Protein AF-A0A183CR76-F1 (afdb_monomer)

pLDDT: mean 82.06, std 10.28, range [55.88, 94.44]

Radius of gyration: 18.55 Å; Cα contacts (8 Å, |Δi|>4): 154; chains: 1; bounding box: 46×34×51 Å

Sequence (190 aa):
MYMVRFCLPTSDHNLKKLLLIFWKVVPKGGDWDRKNQLRCCEALYNMAVRDLSGAAFFFLEAVPTFDAEELMDYEYIDFLHRSLFHLRFGPDVQQQLNTEPTDKNGHLSLVKNVLSALYKSEYALFMLALAEMEKYLKRDRYMNPHYQFYTRALRVRAYQQFLTPYKTVSLEVMGNCFGVSVEFVDKELF

Nearest PDB structures (foldseek):
  9e8j-assembly1_Y  TM=8.966E-01  e=2.921E-08  Homo sapiens
  6epf-assembly1_Q  TM=6.582E-01  e=2.760E-03  Rattus norvegicus
  5a5b-assembly1_Q  TM=6.366E-01  e=2.892E-03  Saccharomyces cerevisiae
  5ln3-assembly1_Q  TM=6.836E-01  e=1.557E-02  Homo sapiens
  9e8q-assembly1_X  TM=6.471E-01  e=2.062E-02  Homo sapiens

Structure (mmCIF, N/CA/C/O backbone):
data_AF-A0A183CR76-F1
#
_entry.id   AF-A0A183CR76-F1
#
loop_
_atom_site.group_PDB
_atom_site.id
_atom_site.type_symbol
_atom_site.label_atom_id
_atom_site.label_alt_id
_atom_site.label_comp_id
_atom_site.label_asym_id
_atom_site.label_entity_id
_atom_site.label_seq_id
_atom_site.pdbx_PDB_ins_code
_atom_site.Cartn_x
_atom_site.Cartn_y
_atom_site.Cartn_z
_atom_site.occupancy
_atom_site.B_iso_or_equiv
_atom_site.auth_seq_id
_atom_site.auth_comp_id
_atom_site.auth_asym_id
_atom_site.auth_atom_id
_atom_site.pdbx_PDB_model_num
ATOM 1 N N . MET A 1 1 ? 11.763 -0.284 -26.893 1.00 55.88 1 MET A N 1
ATOM 2 C CA . MET A 1 1 ? 11.027 0.162 -25.688 1.00 55.88 1 MET A CA 1
ATOM 3 C C . MET A 1 1 ? 9.661 0.761 -26.006 1.00 55.88 1 MET A C 1
ATOM 5 O O . MET A 1 1 ? 8.705 0.401 -25.336 1.00 55.88 1 MET A O 1
ATOM 9 N N . TYR A 1 2 ? 9.521 1.576 -27.058 1.00 61.16 2 TYR A N 1
ATOM 10 C CA . TYR A 1 2 ? 8.257 2.250 -27.410 1.00 61.16 2 TYR A CA 1
ATOM 11 C C . TYR A 1 2 ? 7.006 1.348 -27.496 1.00 61.16 2 TYR A C 1
ATOM 13 O O . TYR A 1 2 ? 5.942 1.743 -27.031 1.00 61.16 2 TYR A O 1
ATOM 21 N N . MET A 1 3 ? 7.122 0.110 -28.001 1.00 56.66 3 MET A N 1
ATOM 22 C CA . MET A 1 3 ? 5.984 -0.828 -28.043 1.00 56.66 3 MET A CA 1
ATOM 23 C C . MET A 1 3 ? 5.497 -1.266 -26.654 1.00 56.66 3 MET A C 1
ATOM 25 O O . MET A 1 3 ? 4.296 -1.410 -26.453 1.00 56.66 3 MET A O 1
ATOM 29 N N . VAL A 1 4 ? 6.403 -1.446 -25.685 1.00 62.16 4 VAL A N 1
ATOM 30 C CA . VAL A 1 4 ? 6.042 -1.822 -24.305 1.00 62.16 4 VAL A CA 1
ATOM 31 C C . VAL A 1 4 ? 5.263 -0.682 -23.652 1.00 62.16 4 VAL A C 1
ATOM 33 O O . VAL A 1 4 ? 4.220 -0.917 -23.053 1.00 62.16 4 VAL A O 1
ATOM 36 N N . ARG A 1 5 ? 5.691 0.565 -23.882 1.00 63.97 5 ARG A N 1
ATOM 37 C CA . ARG A 1 5 ? 4.995 1.773 -23.418 1.00 63.97 5 ARG A CA 1
ATOM 38 C C . ARG A 1 5 ? 3.575 1.894 -23.975 1.00 63.97 5 ARG A C 1
ATOM 40 O O . ARG A 1 5 ? 2.669 2.246 -23.231 1.00 63.97 5 ARG A O 1
ATOM 47 N N . PHE A 1 6 ? 3.372 1.582 -25.255 1.00 62.38 6 PHE A N 1
ATOM 48 C CA . PHE A 1 6 ? 2.040 1.614 -25.869 1.00 62.38 6 PHE A CA 1
ATOM 49 C C . PHE A 1 6 ? 1.113 0.516 -25.326 1.00 62.38 6 PHE A C 1
ATOM 51 O O . PHE A 1 6 ? -0.090 0.728 -25.210 1.00 62.38 6 PHE A O 1
ATOM 58 N N . CYS A 1 7 ? 1.673 -0.640 -24.961 1.00 62.22 7 CYS A N 1
ATOM 59 C CA . CYS A 1 7 ? 0.903 -1.793 -24.492 1.00 62.22 7 CYS A CA 1
ATOM 60 C C . CYS A 1 7 ? 0.616 -1.785 -22.978 1.00 62.22 7 CYS A C 1
ATOM 62 O O . CYS A 1 7 ? -0.286 -2.485 -22.523 1.00 62.22 7 CYS A O 1
ATOM 64 N N . LEU A 1 8 ? 1.369 -1.018 -22.180 1.00 67.38 8 LEU A N 1
ATOM 65 C CA . LEU A 1 8 ? 1.164 -0.919 -20.728 1.00 67.38 8 LEU A CA 1
ATOM 66 C C . LEU A 1 8 ? -0.247 -0.403 -20.361 1.00 67.38 8 LEU A C 1
ATOM 68 O O . LEU A 1 8 ? -0.892 -1.012 -19.508 1.00 67.38 8 LEU A O 1
ATOM 72 N N . PRO A 1 9 ? -0.786 0.643 -21.019 1.00 62.97 9 PRO A N 1
ATOM 73 C CA . PRO A 1 9 ? -2.159 1.095 -20.796 1.00 62.97 9 PRO A CA 1
ATOM 74 C C . PRO A 1 9 ? -3.254 0.144 -21.270 1.00 62.97 9 PRO A C 1
ATOM 76 O O . PRO A 1 9 ? -4.375 0.242 -20.782 1.00 62.97 9 PRO A O 1
ATOM 79 N N . THR A 1 10 ? -2.973 -0.705 -22.261 1.00 62.88 10 THR A N 1
ATOM 80 C CA . THR A 1 10 ? -3.995 -1.545 -22.903 1.00 62.88 10 THR A CA 1
ATOM 81 C C . THR A 1 10 ? -4.195 -2.885 -22.197 1.00 62.88 10 THR A C 1
ATOM 83 O O . THR A 1 10 ? -5.048 -3.661 -22.619 1.00 62.88 10 THR A O 1
ATOM 86 N N . SER A 1 11 ? -3.440 -3.161 -21.121 1.00 63.06 11 SER A N 1
ATOM 87 C CA . SER A 1 11 ? -3.501 -4.411 -20.337 1.00 63.06 11 SER A CA 1
ATOM 88 C C . SER A 1 11 ? -3.418 -5.677 -21.202 1.00 63.06 11 SER A C 1
ATOM 90 O O . SER A 1 11 ? -3.966 -6.735 -20.875 1.00 63.06 11 SER A O 1
ATOM 92 N N . ASP A 1 12 ? -2.725 -5.570 -22.334 1.00 73.88 12 ASP A N 1
ATOM 93 C CA . ASP A 1 12 ? -2.683 -6.618 -23.336 1.00 73.88 12 ASP A CA 1
ATOM 94 C C . ASP A 1 12 ? -1.739 -7.734 -22.868 1.00 73.88 12 ASP A C 1
ATOM 96 O O . ASP A 1 12 ? -0.551 -7.515 -22.622 1.00 73.88 12 ASP A O 1
ATOM 100 N N . HIS A 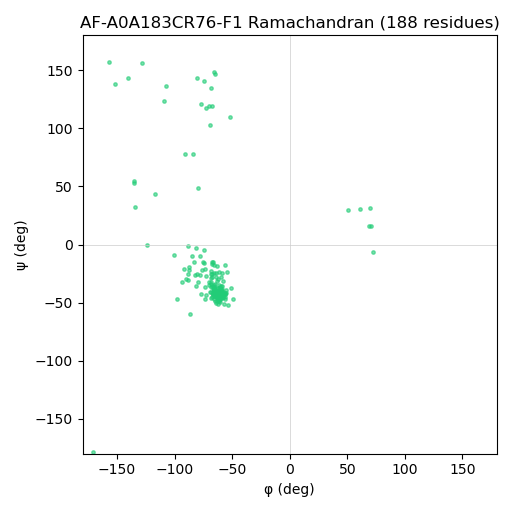1 13 ? -2.246 -8.961 -22.728 1.00 70.50 13 HIS A N 1
ATOM 101 C CA . HIS A 1 13 ? -1.464 -10.083 -22.183 1.00 70.50 13 HIS A CA 1
ATOM 102 C C . HIS A 1 13 ? -0.314 -10.505 -23.111 1.00 70.50 13 HIS A C 1
ATOM 104 O O . HIS A 1 13 ? 0.632 -11.181 -22.695 1.00 70.50 13 HIS A O 1
ATOM 110 N N . ASN A 1 14 ? -0.348 -10.053 -24.367 1.00 75.12 14 ASN A N 1
ATOM 111 C CA . ASN A 1 14 ? 0.766 -10.189 -25.299 1.00 75.12 14 ASN A CA 1
ATOM 112 C C . ASN A 1 14 ? 2.021 -9.427 -24.840 1.00 75.12 14 ASN A C 1
ATOM 114 O O . ASN A 1 14 ? 3.130 -9.781 -25.251 1.00 75.12 14 ASN A O 1
ATOM 118 N N . LEU A 1 15 ? 1.881 -8.460 -23.924 1.00 79.19 15 LEU A N 1
ATOM 119 C CA . LEU A 1 15 ? 2.996 -7.734 -23.325 1.00 79.19 15 LEU A CA 1
ATOM 120 C C . LEU A 1 15 ? 3.979 -8.665 -22.607 1.00 79.19 15 LEU A C 1
ATOM 122 O O . LEU A 1 15 ? 5.186 -8.482 -22.734 1.00 79.19 15 LEU A O 1
ATOM 126 N N . LYS A 1 16 ? 3.497 -9.736 -21.962 1.00 81.06 16 LYS A N 1
ATOM 127 C CA . LYS A 1 16 ? 4.367 -10.731 -21.313 1.00 81.06 16 LYS A CA 1
ATOM 128 C C . LYS A 1 16 ? 5.306 -11.420 -22.301 1.00 81.06 16 LYS A C 1
ATOM 130 O O . LYS A 1 16 ? 6.467 -11.675 -21.992 1.00 81.06 16 LYS A O 1
ATOM 135 N N . LYS A 1 17 ? 4.818 -11.714 -23.512 1.00 82.44 17 LYS A N 1
ATOM 136 C CA . LYS A 1 17 ? 5.637 -12.325 -24.572 1.00 82.44 17 LYS A CA 1
ATOM 137 C C . LYS A 1 17 ? 6.723 -11.356 -25.035 1.00 82.44 17 LYS A C 1
ATOM 139 O O . LYS A 1 17 ? 7.868 -11.766 -25.200 1.00 82.44 17 LYS A O 1
ATOM 144 N N . LEU A 1 18 ? 6.374 -10.080 -25.200 1.00 82.50 18 LEU A N 1
ATOM 145 C CA . LEU A 1 18 ? 7.318 -9.023 -25.564 1.00 82.50 18 LEU A CA 1
ATOM 146 C C . LEU A 1 18 ? 8.383 -8.825 -24.479 1.00 82.50 18 LEU A C 1
ATOM 148 O O . LEU A 1 18 ? 9.570 -8.842 -24.796 1.00 82.50 18 LEU A O 1
ATOM 152 N N . LEU A 1 19 ? 7.984 -8.718 -23.209 1.00 84.31 19 LEU A N 1
ATOM 153 C CA . LEU A 1 19 ? 8.898 -8.604 -22.068 1.00 84.31 19 LEU A CA 1
ATOM 154 C C . LEU A 1 19 ? 9.879 -9.782 -22.007 1.00 84.31 19 LEU A C 1
ATOM 156 O O . LEU A 1 1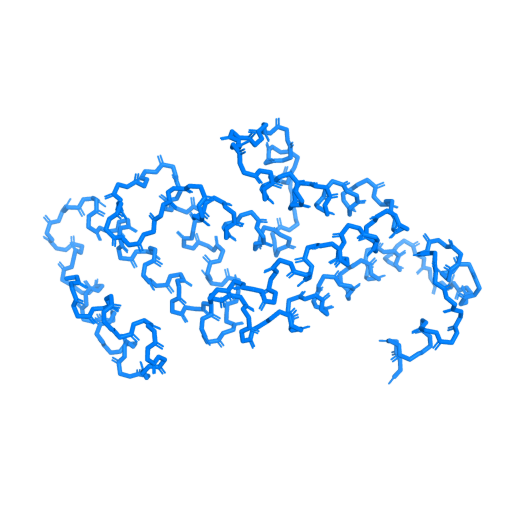9 ? 11.083 -9.577 -21.863 1.00 84.31 19 LEU A O 1
ATOM 160 N N . LEU A 1 20 ? 9.401 -11.009 -22.240 1.00 85.19 20 LEU A N 1
ATOM 161 C CA . LEU A 1 20 ? 10.249 -12.202 -22.271 1.00 85.19 20 LEU A CA 1
ATOM 162 C C . LEU A 1 20 ? 11.265 -12.186 -23.426 1.00 85.19 20 LEU A C 1
ATOM 164 O O . LEU A 1 20 ? 12.384 -12.678 -23.274 1.00 85.19 20 LEU A O 1
ATOM 168 N N . ILE A 1 21 ? 10.908 -11.612 -24.578 1.00 85.56 21 ILE A N 1
ATOM 169 C CA . ILE A 1 21 ? 11.850 -11.396 -25.686 1.00 85.56 21 ILE A CA 1
ATOM 170 C C . ILE A 1 21 ? 12.893 -10.345 -25.290 1.00 85.56 21 ILE A C 1
ATOM 172 O O . ILE A 1 21 ? 14.088 -10.579 -25.475 1.00 85.56 21 ILE A O 1
ATOM 176 N N . PHE A 1 22 ? 12.478 -9.225 -24.693 1.00 84.12 22 PHE A N 1
ATOM 177 C CA . PHE A 1 22 ? 13.405 -8.180 -24.251 1.00 84.12 22 PHE A CA 1
ATOM 178 C C . PHE A 1 22 ? 14.384 -8.686 -23.188 1.00 84.12 22 PHE A C 1
ATOM 180 O O . PHE A 1 22 ? 15.582 -8.434 -23.313 1.00 84.12 22 PHE A O 1
ATOM 187 N N . TRP A 1 23 ? 13.934 -9.498 -22.230 1.00 85.69 23 TRP A N 1
ATOM 188 C CA . TRP A 1 23 ? 14.809 -10.140 -21.242 1.00 85.69 23 TRP A CA 1
ATOM 189 C C . TRP A 1 23 ? 15.854 -11.081 -21.854 1.00 85.69 23 TRP A C 1
ATOM 191 O O . TRP A 1 23 ? 16.901 -11.295 -21.252 1.00 85.69 23 TRP A O 1
ATOM 201 N N . LYS A 1 24 ? 15.635 -11.617 -23.061 1.00 86.56 24 LYS A N 1
ATOM 202 C CA . LYS A 1 24 ? 16.647 -12.419 -23.775 1.00 86.56 24 LYS A CA 1
ATOM 203 C C . LYS A 1 24 ? 17.670 -11.573 -24.533 1.00 86.56 24 LYS A C 1
ATOM 205 O O . LYS A 1 24 ? 18.771 -12.058 -24.800 1.00 86.56 24 LYS A O 1
ATOM 210 N N . VAL A 1 25 ? 17.299 -10.357 -24.932 1.00 85.56 25 VAL A N 1
ATOM 211 C CA . VAL A 1 25 ? 18.103 -9.496 -25.815 1.00 85.56 25 VAL A CA 1
ATOM 212 C C . VAL A 1 25 ? 18.895 -8.463 -25.017 1.00 85.56 25 VAL A C 1
ATOM 214 O O . VAL A 1 25 ? 20.095 -8.327 -25.231 1.00 85.56 25 VAL A O 1
ATOM 217 N N . VAL A 1 26 ? 18.258 -7.777 -24.067 1.00 83.12 26 VAL A N 1
ATOM 218 C CA . VAL A 1 26 ? 18.857 -6.665 -23.310 1.0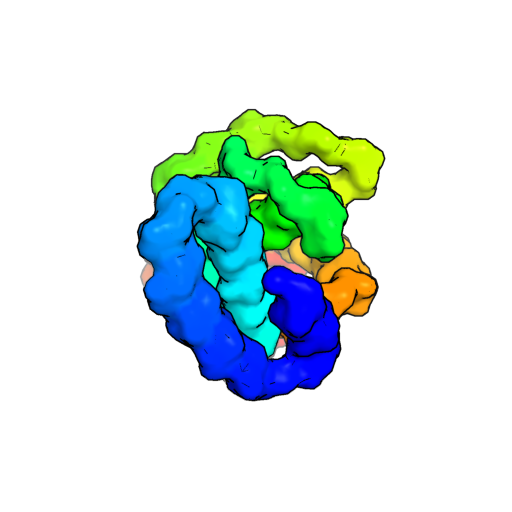0 83.12 26 VAL A CA 1
ATOM 219 C C . VAL A 1 26 ? 20.115 -7.079 -22.531 1.00 83.12 26 VAL A C 1
ATOM 221 O O . VAL A 1 26 ? 21.120 -6.383 -22.653 1.00 83.12 26 VAL A O 1
ATOM 224 N N . PRO A 1 27 ? 20.159 -8.228 -21.821 1.00 79.31 27 PRO A N 1
ATOM 225 C CA . PRO A 1 27 ? 21.366 -8.630 -21.095 1.00 79.31 27 PRO A CA 1
ATOM 226 C C . PRO A 1 27 ? 22.572 -8.899 -21.999 1.00 79.31 27 PRO A C 1
ATOM 228 O O . PRO A 1 27 ? 23.705 -8.792 -21.545 1.00 79.31 27 PRO A O 1
ATOM 231 N N . LYS A 1 28 ? 22.345 -9.237 -23.276 1.00 81.19 28 LYS A N 1
ATOM 232 C CA . LYS A 1 28 ? 23.421 -9.484 -24.248 1.00 81.19 28 LYS A CA 1
ATOM 233 C C . LYS A 1 28 ? 24.070 -8.192 -24.742 1.00 81.19 28 LYS A C 1
ATOM 235 O O . LYS A 1 28 ? 25.189 -8.243 -25.234 1.00 81.19 28 LYS A O 1
ATOM 240 N N . GLY A 1 29 ? 23.365 -7.064 -24.634 1.00 74.06 29 GLY A N 1
ATOM 241 C CA . GLY A 1 29 ? 23.850 -5.757 -25.071 1.00 74.06 29 GLY A CA 1
ATOM 242 C C . GLY A 1 29 ? 24.743 -5.044 -24.054 1.00 74.06 29 GLY A C 1
ATOM 243 O O . GLY A 1 29 ? 25.410 -4.094 -24.427 1.00 74.06 29 GLY A O 1
ATOM 244 N N . GLY A 1 30 ? 24.767 -5.475 -22.787 1.00 78.19 30 GLY A N 1
ATOM 245 C CA . GLY A 1 30 ? 25.583 -4.843 -21.737 1.00 78.19 30 GLY A CA 1
ATOM 246 C C . GLY A 1 30 ? 25.090 -3.471 -21.249 1.00 78.19 30 GLY A C 1
ATOM 247 O O . GLY A 1 30 ? 25.616 -2.967 -20.261 1.00 78.19 30 GLY A O 1
ATOM 248 N N . ASP A 1 31 ? 24.061 -2.898 -21.881 1.00 81.62 31 ASP A N 1
ATOM 249 C CA . ASP A 1 31 ? 23.467 -1.610 -21.506 1.00 81.62 31 ASP A CA 1
ATOM 250 C C . ASP A 1 31 ? 22.717 -1.711 -20.164 1.00 81.62 31 ASP A C 1
ATOM 252 O O . ASP A 1 31 ? 21.591 -2.224 -20.090 1.00 81.62 31 ASP A O 1
ATOM 256 N N . TRP A 1 32 ? 23.331 -1.203 -19.094 1.00 79.69 32 TRP A N 1
ATOM 257 C CA . TRP A 1 32 ? 22.743 -1.191 -17.750 1.00 79.69 32 TRP A CA 1
ATOM 258 C C . TRP A 1 32 ? 21.458 -0.361 -17.669 1.00 79.69 32 TRP A C 1
ATOM 260 O O . TRP A 1 32 ? 20.475 -0.825 -17.087 1.00 79.69 32 TRP A O 1
ATOM 270 N N . ASP A 1 33 ? 21.406 0.795 -18.329 1.00 78.50 33 ASP A N 1
ATOM 271 C CA . ASP A 1 33 ? 20.240 1.686 -18.269 1.00 78.50 33 ASP A CA 1
ATOM 272 C C . ASP A 1 33 ? 19.008 1.034 -18.900 1.00 78.50 33 ASP A C 1
ATOM 274 O O . ASP A 1 33 ? 17.923 1.003 -18.317 1.00 78.50 33 ASP A O 1
ATOM 278 N N . ARG A 1 34 ? 19.183 0.362 -20.045 1.00 80.25 34 ARG A N 1
ATOM 279 C CA . ARG A 1 34 ? 18.102 -0.393 -20.702 1.00 80.25 34 ARG A CA 1
ATOM 280 C C . ARG A 1 34 ? 17.593 -1.547 -19.844 1.00 80.25 34 ARG A C 1
ATOM 282 O O . ARG A 1 34 ? 16.411 -1.890 -19.919 1.00 80.25 34 ARG A O 1
ATOM 289 N N . LYS A 1 35 ? 18.459 -2.147 -19.024 1.00 82.44 35 LYS A N 1
ATOM 290 C CA . LYS A 1 35 ? 18.071 -3.184 -18.063 1.00 82.44 35 LYS A CA 1
ATOM 291 C C . LYS A 1 35 ? 17.212 -2.602 -16.939 1.00 82.44 35 LYS A C 1
ATOM 293 O O . LYS A 1 35 ? 16.212 -3.216 -16.576 1.00 82.44 35 LYS A O 1
ATOM 298 N N . ASN A 1 36 ? 17.541 -1.415 -16.435 1.00 82.56 36 ASN A N 1
ATOM 299 C CA . ASN A 1 36 ? 16.741 -0.724 -15.418 1.00 82.56 36 ASN A CA 1
ATOM 300 C C . ASN A 1 36 ? 15.378 -0.289 -15.955 1.00 82.56 36 ASN A C 1
ATOM 302 O O . ASN A 1 36 ? 14.352 -0.556 -15.332 1.00 82.56 36 ASN A O 1
ATOM 306 N N . GLN A 1 37 ? 15.346 0.260 -17.167 1.00 81.19 37 GLN A N 1
ATOM 307 C CA . GLN A 1 37 ? 14.097 0.577 -17.854 1.00 81.19 37 GLN A CA 1
ATOM 308 C C . GLN A 1 37 ? 13.216 -0.671 -18.027 1.00 81.19 37 GLN A C 1
ATOM 310 O O . GLN A 1 37 ? 11.996 -0.616 -17.842 1.00 81.19 37 GLN A O 1
ATOM 315 N N . LEU A 1 38 ? 13.823 -1.815 -18.372 1.00 84.88 38 LEU A N 1
ATOM 316 C CA . LEU A 1 38 ? 13.099 -3.075 -18.545 1.00 84.88 38 LEU A CA 1
ATOM 317 C C . LEU A 1 38 ? 12.512 -3.566 -17.218 1.00 84.88 38 LEU A C 1
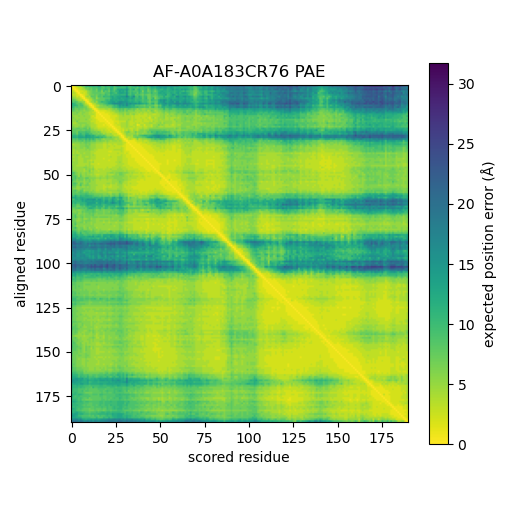ATOM 319 O O . LEU A 1 38 ? 11.367 -4.009 -17.200 1.00 84.88 38 LEU A O 1
ATOM 323 N N . ARG A 1 39 ? 13.252 -3.433 -16.112 1.00 86.88 39 ARG A N 1
ATOM 324 C CA . ARG A 1 39 ? 12.757 -3.737 -14.761 1.00 86.88 39 ARG A CA 1
ATOM 325 C C . ARG A 1 39 ? 11.556 -2.871 -14.387 1.00 86.88 39 ARG A C 1
ATOM 327 O O . ARG A 1 39 ? 10.570 -3.419 -13.911 1.00 86.88 39 ARG A O 1
ATOM 334 N N . CYS A 1 40 ? 11.587 -1.564 -14.659 1.00 85.12 40 CYS A N 1
ATOM 335 C CA . CYS A 1 40 ? 10.427 -0.691 -14.433 1.00 85.12 40 CYS A CA 1
ATOM 336 C C . CYS A 1 40 ? 9.208 -1.134 -15.254 1.00 85.12 40 CYS A C 1
ATOM 338 O O . CYS A 1 40 ? 8.094 -1.183 -14.738 1.00 85.12 40 CYS A O 1
ATOM 340 N N . CYS A 1 41 ? 9.412 -1.502 -16.523 1.00 85.31 41 CYS A N 1
ATOM 341 C CA . CYS A 1 41 ? 8.333 -2.010 -17.370 1.00 85.31 41 CYS A CA 1
ATOM 342 C C . CYS A 1 41 ? 7.749 -3.332 -16.845 1.00 85.31 41 CYS A C 1
ATOM 344 O O . CYS A 1 41 ? 6.531 -3.502 -16.835 1.00 85.31 41 CYS A O 1
ATOM 346 N N . GLU A 1 42 ? 8.602 -4.255 -16.395 1.00 86.25 42 GLU A N 1
ATOM 347 C CA . GLU A 1 42 ? 8.184 -5.520 -15.780 1.00 86.25 42 GLU A CA 1
ATOM 348 C C . GLU A 1 42 ? 7.420 -5.274 -14.473 1.00 86.25 42 GLU A C 1
ATOM 350 O O . GLU A 1 42 ? 6.391 -5.898 -14.225 1.00 86.25 42 GLU A O 1
ATOM 355 N N . ALA A 1 43 ? 7.882 -4.326 -13.655 1.00 87.75 43 ALA A N 1
ATOM 356 C CA . ALA A 1 43 ? 7.229 -3.959 -12.407 1.00 87.75 43 ALA A CA 1
ATOM 357 C C . ALA A 1 43 ? 5.805 -3.435 -12.649 1.00 87.75 43 ALA A C 1
ATOM 359 O O . ALA A 1 43 ? 4.862 -3.888 -12.001 1.00 87.75 43 ALA A O 1
ATOM 360 N N . LEU A 1 44 ? 5.631 -2.550 -13.636 1.00 85.94 44 LEU A N 1
ATOM 361 C CA . LEU A 1 44 ? 4.315 -2.044 -14.036 1.00 85.94 44 LEU A CA 1
ATOM 362 C C . LEU A 1 44 ? 3.409 -3.146 -14.593 1.00 85.94 44 LEU A C 1
ATOM 364 O O . LEU A 1 44 ? 2.215 -3.178 -14.294 1.00 85.94 44 LEU A O 1
ATOM 368 N N . TYR A 1 45 ? 3.963 -4.078 -15.370 1.00 86.62 45 TYR A N 1
ATOM 369 C CA . TYR A 1 45 ? 3.210 -5.238 -15.841 1.00 86.62 45 TYR A CA 1
ATOM 370 C C . TYR A 1 45 ? 2.749 -6.127 -14.676 1.00 86.62 45 TYR A C 1
ATOM 372 O O . TYR A 1 45 ? 1.584 -6.518 -14.616 1.00 86.62 45 TYR A O 1
ATOM 380 N N . ASN A 1 46 ? 3.629 -6.400 -13.712 1.00 87.38 46 ASN A N 1
ATOM 381 C CA . ASN A 1 46 ? 3.293 -7.191 -12.530 1.00 87.38 46 ASN A CA 1
ATOM 382 C C . ASN A 1 46 ? 2.217 -6.511 -11.678 1.00 87.38 46 ASN A C 1
ATOM 384 O O . ASN A 1 46 ? 1.298 -7.187 -11.214 1.00 87.38 46 ASN A O 1
ATOM 388 N N . MET A 1 47 ? 2.251 -5.179 -11.555 1.00 85.44 47 MET A N 1
ATOM 389 C CA . MET A 1 47 ? 1.158 -4.425 -10.938 1.00 85.44 47 MET A CA 1
ATOM 390 C C . MET A 1 47 ? -0.176 -4.656 -11.656 1.00 85.44 47 MET A C 1
ATOM 392 O O . MET A 1 47 ? -1.165 -4.946 -10.987 1.00 85.44 47 MET A O 1
ATOM 396 N N . ALA A 1 48 ? -0.196 -4.612 -12.994 1.00 84.88 48 ALA A N 1
ATOM 397 C CA . ALA A 1 48 ? -1.405 -4.856 -13.785 1.00 84.88 48 ALA A CA 1
ATOM 398 C C . ALA A 1 48 ? -1.973 -6.277 -13.588 1.00 84.88 48 ALA A C 1
ATOM 400 O O . ALA A 1 48 ? -3.188 -6.480 -13.570 1.00 84.88 48 ALA A O 1
ATOM 401 N N . VAL A 1 49 ? -1.098 -7.270 -13.391 1.00 85.56 49 VAL A N 1
ATOM 402 C CA . VAL A 1 49 ? -1.469 -8.671 -13.109 1.00 85.56 49 VAL A CA 1
ATOM 403 C C . VAL A 1 49 ? -1.821 -8.903 -11.627 1.00 85.56 49 VAL A C 1
ATOM 405 O O . VAL A 1 49 ? -2.278 -9.987 -11.268 1.00 85.56 49 VAL A O 1
ATOM 408 N N . ARG A 1 50 ? -1.701 -7.881 -10.766 1.00 85.88 50 ARG A N 1
ATOM 409 C CA . ARG A 1 50 ? -1.860 -7.940 -9.295 1.00 85.88 50 ARG A CA 1
ATOM 410 C C . ARG A 1 50 ? -0.755 -8.704 -8.557 1.00 85.88 50 ARG A C 1
ATOM 412 O O . ARG A 1 50 ? -0.914 -9.004 -7.374 1.00 85.88 50 ARG A O 1
ATOM 419 N N . ASP A 1 51 ? 0.382 -8.962 -9.199 1.00 87.25 51 ASP A N 1
ATOM 420 C CA . ASP A 1 51 ? 1.588 -9.443 -8.518 1.00 87.25 51 ASP A CA 1
ATOM 421 C C . ASP A 1 51 ? 2.377 -8.262 -7.932 1.00 87.25 51 ASP A C 1
ATOM 423 O O . ASP A 1 51 ? 3.381 -7.784 -8.467 1.00 87.25 51 ASP A O 1
ATOM 427 N N . LEU A 1 52 ? 1.886 -7.763 -6.799 1.00 85.00 52 LEU A N 1
ATOM 428 C CA . LEU A 1 52 ? 2.482 -6.623 -6.105 1.00 85.00 52 LEU A CA 1
ATOM 429 C C . LEU A 1 52 ? 3.854 -6.959 -5.494 1.00 85.00 52 LEU A C 1
ATOM 431 O O . LEU A 1 52 ? 4.711 -6.086 -5.368 1.00 85.00 52 LEU A O 1
ATOM 435 N N . SER A 1 53 ? 4.078 -8.222 -5.122 1.00 84.19 53 SER A N 1
ATOM 436 C CA . SER A 1 53 ? 5.336 -8.683 -4.528 1.00 84.19 53 SER A CA 1
ATOM 437 C C . SER A 1 53 ? 6.458 -8.741 -5.563 1.00 84.19 53 SER A C 1
ATOM 439 O O . SER A 1 53 ? 7.572 -8.280 -5.286 1.00 84.19 53 SER A O 1
ATOM 441 N N . GLY A 1 54 ? 6.157 -9.260 -6.758 1.00 85.62 54 GLY A N 1
ATOM 442 C CA . GLY A 1 54 ? 7.061 -9.226 -7.904 1.00 85.62 54 GLY A CA 1
ATOM 443 C C . GLY A 1 54 ? 7.359 -7.794 -8.345 1.00 85.62 54 GLY A C 1
ATOM 444 O O . GLY A 1 54 ? 8.520 -7.445 -8.556 1.00 85.62 54 GLY A O 1
ATOM 445 N N . ALA A 1 55 ? 6.343 -6.928 -8.401 1.00 87.62 55 ALA A N 1
ATOM 446 C CA . ALA A 1 55 ? 6.531 -5.511 -8.717 1.00 87.62 55 ALA A CA 1
ATOM 447 C C . ALA A 1 55 ? 7.471 -4.804 -7.722 1.00 87.62 55 ALA A C 1
ATOM 449 O O . ALA A 1 55 ? 8.409 -4.126 -8.138 1.00 87.62 55 ALA A O 1
ATOM 450 N N . ALA A 1 56 ? 7.283 -5.026 -6.416 1.00 85.31 56 ALA A N 1
ATOM 451 C CA . ALA A 1 56 ? 8.124 -4.436 -5.373 1.00 85.31 56 ALA A CA 1
ATOM 452 C C . ALA A 1 56 ? 9.605 -4.832 -5.501 1.00 85.31 56 ALA A C 1
ATOM 454 O O . ALA A 1 56 ? 10.489 -4.035 -5.199 1.00 85.31 56 ALA A O 1
ATOM 455 N N . PHE A 1 57 ? 9.889 -6.069 -5.930 1.00 85.81 57 PHE A N 1
ATOM 456 C CA . PHE A 1 57 ? 11.262 -6.526 -6.167 1.00 85.81 57 PHE A CA 1
ATOM 457 C C . PHE A 1 57 ? 11.946 -5.711 -7.268 1.00 85.81 57 PHE A C 1
ATOM 459 O O . PHE A 1 57 ? 13.042 -5.192 -7.076 1.00 85.81 57 PHE A O 1
ATOM 466 N N . PHE A 1 58 ? 11.280 -5.584 -8.415 1.00 87.25 58 PHE A N 1
ATOM 467 C CA . PHE A 1 58 ? 11.848 -4.903 -9.572 1.00 87.25 58 PHE A CA 1
ATOM 468 C C . PHE A 1 58 ? 11.976 -3.394 -9.364 1.00 87.25 58 PHE A C 1
ATOM 470 O O . PHE A 1 58 ? 12.958 -2.816 -9.825 1.00 87.25 58 PHE A O 1
ATOM 477 N N . PHE A 1 59 ? 11.046 -2.763 -8.638 1.00 85.44 59 PHE A N 1
ATOM 478 C CA . PHE A 1 59 ? 11.174 -1.349 -8.282 1.00 85.44 59 PHE A CA 1
ATOM 479 C C . PHE A 1 59 ? 12.358 -1.085 -7.351 1.00 85.44 59 PHE A C 1
ATOM 481 O O . PHE A 1 59 ? 13.106 -0.145 -7.600 1.00 85.44 59 PHE A O 1
ATOM 488 N N . LEU A 1 60 ? 12.601 -1.944 -6.356 1.00 83.12 60 LEU A N 1
ATOM 489 C CA . LEU A 1 60 ? 13.740 -1.784 -5.448 1.00 83.12 60 LEU A CA 1
ATOM 490 C C . LEU A 1 60 ? 15.085 -1.775 -6.195 1.00 83.12 60 LEU A C 1
ATOM 492 O O . LEU A 1 60 ? 15.963 -0.982 -5.867 1.00 83.12 60 LEU A O 1
ATOM 496 N N . GLU A 1 61 ? 15.242 -2.631 -7.208 1.00 82.44 61 GLU A N 1
ATOM 497 C CA . GLU A 1 61 ? 16.454 -2.651 -8.036 1.00 82.44 61 GLU A CA 1
ATOM 498 C C . GLU A 1 61 ? 16.556 -1.447 -8.986 1.00 82.44 61 GLU A C 1
ATOM 500 O O . GLU A 1 61 ? 17.660 -1.075 -9.379 1.00 82.44 61 GLU A O 1
ATOM 505 N N . ALA A 1 62 ? 15.424 -0.864 -9.390 1.00 80.81 62 ALA A N 1
ATOM 506 C CA . ALA A 1 62 ? 15.377 0.162 -10.427 1.00 80.81 62 ALA A CA 1
ATOM 507 C C . ALA A 1 62 ? 15.432 1.604 -9.889 1.00 80.81 62 ALA A C 1
ATOM 509 O O . ALA A 1 62 ? 16.006 2.463 -10.553 1.00 80.81 62 ALA A O 1
ATOM 510 N N . VAL A 1 63 ? 14.887 1.875 -8.694 1.00 77.75 63 VAL A N 1
ATOM 511 C CA . VAL A 1 63 ? 14.819 3.226 -8.092 1.00 77.75 63 VAL A CA 1
ATOM 512 C C . VAL A 1 63 ? 16.193 3.908 -7.958 1.00 77.75 63 VAL A C 1
ATOM 514 O O . VAL A 1 63 ? 16.299 5.063 -8.362 1.00 77.75 63 VAL A O 1
ATOM 517 N N . PRO A 1 64 ? 17.273 3.251 -7.477 1.00 72.94 64 PRO A N 1
ATOM 518 C CA . PRO A 1 64 ? 18.554 3.931 -7.240 1.00 72.94 64 PRO A CA 1
ATOM 519 C C . PRO A 1 64 ? 19.271 4.415 -8.508 1.00 72.94 64 PRO A C 1
ATOM 521 O O . PRO A 1 64 ? 20.214 5.194 -8.422 1.00 72.94 64 PRO A O 1
ATOM 524 N N . THR A 1 65 ? 18.882 3.903 -9.676 1.00 74.06 65 THR A N 1
ATOM 525 C CA . THR A 1 65 ? 19.564 4.128 -10.964 1.00 74.06 65 THR A CA 1
ATOM 526 C C . THR A 1 65 ? 18.554 4.449 -12.063 1.00 74.06 65 THR A C 1
ATOM 528 O O . THR A 1 65 ? 18.706 4.043 -13.217 1.00 74.06 65 THR A O 1
ATOM 531 N N . PHE A 1 66 ? 17.466 5.117 -11.681 1.00 69.06 66 PHE A N 1
ATOM 532 C CA . PHE A 1 66 ? 16.390 5.434 -12.599 1.00 69.06 66 PHE A CA 1
ATOM 533 C C . PHE A 1 66 ? 16.798 6.547 -13.569 1.00 69.06 66 PHE A C 1
ATOM 535 O O . PHE A 1 66 ? 17.024 7.678 -13.153 1.00 69.06 66 PHE A O 1
ATOM 542 N N . ASP A 1 67 ? 16.826 6.215 -14.859 1.00 67.88 67 ASP A N 1
ATOM 543 C CA . ASP A 1 67 ? 17.098 7.143 -15.964 1.00 67.88 67 ASP A CA 1
ATOM 544 C C . ASP A 1 67 ? 16.091 6.909 -17.110 1.00 67.88 67 ASP A C 1
ATOM 546 O O . ASP A 1 67 ? 16.423 6.524 -18.235 1.00 67.88 67 ASP A O 1
ATOM 550 N N . ALA A 1 68 ? 14.794 6.965 -16.783 1.00 68.00 68 ALA A N 1
ATOM 551 C CA . ALA A 1 68 ? 13.717 6.676 -17.735 1.00 68.00 68 ALA A CA 1
ATOM 552 C C . ALA A 1 68 ? 12.575 7.692 -17.673 1.00 68.00 68 ALA A C 1
ATOM 554 O O . ALA A 1 68 ? 11.406 7.316 -17.574 1.00 68.00 68 ALA A O 1
ATOM 555 N N . GLU A 1 69 ? 12.901 8.977 -17.790 1.00 70.88 69 GLU A N 1
ATOM 556 C CA . GLU A 1 69 ? 11.916 10.072 -17.819 1.00 70.88 69 GLU A CA 1
ATOM 557 C C . GLU A 1 69 ? 10.835 9.881 -18.902 1.00 70.88 69 GLU A C 1
ATOM 559 O O . GLU A 1 69 ? 9.712 10.361 -18.779 1.00 70.88 69 GLU A O 1
ATOM 564 N N . GLU A 1 70 ? 11.124 9.104 -19.952 1.00 70.25 70 GLU A N 1
ATOM 565 C CA . GLU A 1 70 ? 10.128 8.746 -20.963 1.00 70.25 70 GLU A CA 1
ATOM 566 C C . GLU A 1 70 ? 8.967 7.897 -20.418 1.00 70.25 70 GLU A C 1
ATOM 568 O O . GLU A 1 70 ? 7.879 7.908 -20.999 1.00 70.25 70 GLU A O 1
ATOM 573 N N . LEU A 1 71 ? 9.185 7.102 -19.367 1.00 74.12 71 LEU A N 1
ATOM 574 C CA . LEU A 1 71 ? 8.178 6.185 -18.838 1.00 74.12 71 LEU A CA 1
ATOM 575 C C . LEU A 1 71 ? 7.277 6.901 -17.830 1.00 74.12 71 LEU A C 1
ATOM 577 O O . LEU A 1 71 ? 6.061 6.928 -18.027 1.00 74.12 71 LEU A O 1
ATOM 581 N N . MET A 1 72 ? 7.876 7.431 -16.759 1.00 76.25 72 MET A N 1
ATOM 582 C CA . MET A 1 72 ? 7.213 8.092 -15.630 1.00 76.25 72 MET A CA 1
ATOM 583 C C . MET A 1 72 ? 8.205 9.025 -14.929 1.00 76.25 72 MET A C 1
ATOM 585 O O . MET A 1 72 ? 9.411 8.781 -14.973 1.00 76.25 72 MET A O 1
ATOM 589 N N . ASP A 1 73 ? 7.689 10.026 -14.220 1.00 82.94 73 ASP A N 1
ATOM 590 C CA . ASP A 1 73 ? 8.511 10.871 -13.356 1.00 82.94 73 ASP A CA 1
ATOM 591 C C . ASP A 1 73 ? 9.105 10.057 -12.200 1.00 82.94 73 ASP A C 1
ATOM 593 O O . ASP A 1 73 ? 8.470 9.139 -11.665 1.00 82.94 73 ASP A O 1
ATOM 597 N N . TYR A 1 74 ? 10.316 10.427 -11.777 1.00 81.38 74 TYR A N 1
ATOM 598 C CA . TYR A 1 74 ? 10.994 9.780 -10.652 1.00 81.38 74 TYR A CA 1
ATOM 599 C C . TYR A 1 74 ? 10.145 9.808 -9.371 1.00 81.38 74 TYR A C 1
ATOM 601 O O . TYR A 1 74 ? 10.022 8.787 -8.696 1.00 81.38 74 TYR A O 1
ATOM 609 N N . GLU A 1 75 ? 9.491 10.942 -9.079 1.00 81.19 75 GLU A N 1
ATOM 610 C CA . GLU A 1 75 ? 8.594 11.096 -7.920 1.00 81.19 75 GLU A CA 1
ATOM 611 C C . GLU A 1 75 ? 7.486 10.031 -7.916 1.00 81.19 75 GLU A C 1
ATOM 613 O O . GLU A 1 75 ? 7.155 9.454 -6.878 1.00 81.19 75 GLU A O 1
ATOM 618 N N . TYR A 1 76 ? 6.946 9.712 -9.094 1.00 82.75 76 TYR A N 1
ATOM 619 C CA . TYR A 1 76 ? 5.882 8.728 -9.232 1.00 82.75 76 TYR A CA 1
ATOM 620 C C . TYR A 1 76 ? 6.392 7.288 -9.061 1.00 82.75 76 TYR A C 1
ATOM 622 O O . TYR A 1 76 ? 5.716 6.457 -8.455 1.00 82.75 76 TYR A O 1
ATOM 630 N N . ILE A 1 77 ? 7.605 6.982 -9.530 1.00 82.00 77 ILE A N 1
ATOM 631 C CA . ILE A 1 77 ? 8.236 5.675 -9.288 1.00 82.00 77 ILE A CA 1
ATOM 632 C C . ILE A 1 77 ? 8.560 5.482 -7.815 1.00 82.00 77 ILE A C 1
ATOM 634 O O . ILE A 1 77 ? 8.302 4.401 -7.286 1.00 82.00 77 ILE A O 1
ATOM 638 N N . ASP A 1 78 ? 9.082 6.510 -7.148 1.00 82.19 78 ASP A N 1
ATOM 639 C CA . ASP A 1 78 ? 9.355 6.442 -5.714 1.00 82.19 78 ASP A CA 1
ATOM 640 C C . ASP A 1 78 ? 8.051 6.258 -4.919 1.00 82.19 78 ASP A C 1
ATOM 642 O O . ASP A 1 78 ? 7.980 5.425 -4.011 1.00 82.19 78 ASP A O 1
ATOM 646 N N . PHE A 1 79 ? 6.970 6.941 -5.318 1.00 84.81 79 PHE A N 1
ATOM 647 C CA . PHE A 1 79 ? 5.632 6.714 -4.765 1.00 84.81 79 PHE A CA 1
ATOM 648 C C . PHE A 1 79 ? 5.177 5.254 -4.930 1.00 84.81 79 PHE A C 1
ATOM 650 O O . PHE A 1 79 ? 4.780 4.617 -3.948 1.00 84.81 79 PHE A O 1
ATOM 657 N N . LEU A 1 80 ? 5.255 4.699 -6.145 1.00 84.38 80 LEU A N 1
ATOM 658 C CA . LEU A 1 80 ? 4.866 3.313 -6.414 1.00 84.38 80 LEU A CA 1
ATOM 659 C C . LEU A 1 80 ? 5.715 2.326 -5.611 1.00 84.38 80 LEU A C 1
ATOM 661 O O . LEU A 1 80 ? 5.160 1.471 -4.919 1.00 84.38 80 LEU A O 1
ATOM 665 N N . HIS A 1 81 ? 7.038 2.479 -5.629 1.00 84.19 81 HIS A N 1
ATOM 666 C CA . HIS A 1 81 ? 7.972 1.657 -4.861 1.00 84.19 81 HIS A CA 1
ATOM 667 C C . HIS A 1 81 ? 7.617 1.641 -3.368 1.00 84.19 81 HIS A C 1
ATOM 669 O O . HIS A 1 81 ? 7.418 0.576 -2.778 1.00 84.19 81 HIS A O 1
ATOM 675 N N . ARG A 1 82 ? 7.456 2.822 -2.760 1.00 81.88 82 ARG A N 1
ATOM 676 C CA . ARG A 1 82 ? 7.146 2.950 -1.329 1.00 81.88 82 ARG A CA 1
ATOM 677 C C . ARG A 1 82 ? 5.752 2.449 -0.981 1.00 81.88 82 ARG A C 1
ATOM 679 O O . ARG A 1 82 ? 5.574 1.868 0.085 1.00 81.88 82 ARG A O 1
ATOM 686 N N . SER A 1 83 ? 4.765 2.610 -1.862 1.00 82.00 83 SER A N 1
ATOM 687 C CA . SER A 1 83 ? 3.427 2.054 -1.627 1.00 82.00 83 SER A CA 1
ATOM 688 C C . SER A 1 83 ? 3.477 0.524 -1.511 1.00 82.00 83 SER A C 1
ATOM 690 O O . SER A 1 83 ? 2.884 -0.080 -0.618 1.00 82.00 83 SER A O 1
ATOM 692 N N . LEU A 1 84 ? 4.289 -0.134 -2.336 1.00 81.38 84 LEU A N 1
ATOM 693 C CA . LEU A 1 84 ? 4.437 -1.589 -2.332 1.00 81.38 84 LEU A CA 1
ATOM 694 C C . LEU A 1 84 ? 5.326 -2.103 -1.194 1.00 81.38 84 LEU A C 1
ATOM 696 O O . LEU A 1 84 ? 5.365 -3.303 -0.922 1.00 81.38 84 LEU A O 1
ATOM 700 N N . PHE A 1 85 ? 6.004 -1.208 -0.483 1.00 74.81 85 PHE A N 1
ATOM 701 C CA . PHE A 1 85 ? 6.992 -1.558 0.524 1.00 74.81 85 PHE A CA 1
ATOM 702 C C . PHE A 1 85 ? 6.404 -2.278 1.750 1.00 74.81 85 PHE A C 1
ATOM 704 O O . PHE A 1 85 ? 7.072 -3.111 2.364 1.00 74.81 85 PHE A O 1
ATOM 711 N N . HIS A 1 86 ? 5.111 -2.084 2.039 1.00 70.88 86 HIS A N 1
ATOM 712 C CA . HIS A 1 86 ? 4.388 -2.858 3.056 1.00 70.88 86 HIS A CA 1
ATOM 713 C C . HIS A 1 86 ? 4.447 -4.381 2.813 1.00 70.88 86 HIS A C 1
ATOM 715 O O . HIS A 1 86 ? 4.183 -5.161 3.723 1.00 70.88 86 HIS A O 1
ATOM 721 N N . LEU A 1 87 ? 4.796 -4.834 1.600 1.00 69.56 87 LEU A N 1
ATOM 722 C CA . LEU A 1 87 ? 4.971 -6.250 1.279 1.00 69.56 87 LEU A CA 1
ATOM 723 C C . LEU A 1 87 ? 6.261 -6.861 1.835 1.00 69.56 87 LEU A C 1
ATOM 725 O O . LEU A 1 87 ? 6.342 -8.085 1.924 1.00 69.56 87 LEU A O 1
ATOM 729 N N . ARG A 1 88 ? 7.228 -6.032 2.241 1.00 65.00 88 ARG A N 1
ATOM 730 C CA . ARG A 1 88 ? 8.573 -6.428 2.680 1.00 65.00 88 ARG A CA 1
ATOM 731 C C . ARG A 1 88 ? 8.843 -6.069 4.145 1.00 65.00 88 ARG A C 1
ATOM 733 O O . ARG A 1 88 ? 9.916 -5.570 4.461 1.00 65.00 88 ARG A O 1
ATOM 740 N N . PHE A 1 89 ? 7.881 -6.309 5.043 1.00 59.03 89 PHE A N 1
ATOM 741 C CA . PHE A 1 89 ? 8.086 -6.103 6.485 1.00 59.03 89 PHE A CA 1
ATOM 742 C C . PHE A 1 89 ? 9.352 -6.838 6.968 1.00 59.03 89 PHE A C 1
ATOM 744 O O . PHE A 1 89 ? 9.396 -8.065 6.991 1.00 59.03 89 PHE A O 1
ATOM 751 N N . GLY A 1 90 ? 10.383 -6.067 7.314 1.00 62.25 90 GLY A N 1
ATOM 752 C CA . GLY A 1 90 ? 11.724 -6.512 7.690 1.00 62.25 90 GLY A CA 1
ATOM 753 C C . GLY A 1 90 ? 12.559 -5.336 8.231 1.00 62.25 90 GLY A C 1
ATOM 754 O O . GLY A 1 90 ? 12.043 -4.217 8.312 1.00 62.25 90 GLY A O 1
ATOM 755 N N . PRO A 1 91 ? 13.835 -5.544 8.609 1.00 56.28 91 PRO A N 1
ATOM 756 C CA . PRO A 1 91 ? 14.699 -4.492 9.170 1.00 56.28 91 PRO A CA 1
ATOM 757 C C . PRO A 1 91 ? 14.890 -3.291 8.225 1.00 56.28 91 PRO A C 1
ATOM 759 O O . PRO A 1 91 ? 15.079 -2.162 8.680 1.00 56.28 91 PRO A O 1
ATOM 762 N N . ASP A 1 92 ? 14.736 -3.511 6.919 1.00 63.03 92 ASP A N 1
ATOM 763 C CA . ASP A 1 92 ? 14.863 -2.491 5.873 1.00 63.03 92 ASP A CA 1
ATOM 764 C C . ASP A 1 92 ? 13.774 -1.405 5.957 1.00 63.03 92 ASP A C 1
ATOM 766 O O . ASP A 1 92 ? 13.932 -0.307 5.419 1.00 63.03 92 ASP A O 1
ATOM 770 N N . VAL A 1 93 ? 12.672 -1.672 6.674 1.00 64.81 93 VAL A N 1
ATOM 771 C CA . VAL A 1 93 ? 11.556 -0.727 6.822 1.00 64.81 93 VAL A CA 1
ATOM 772 C C . VAL A 1 93 ? 11.951 0.520 7.587 1.00 64.81 93 VAL A C 1
ATOM 774 O O . VAL A 1 93 ? 11.571 1.624 7.198 1.00 64.81 93 VAL A O 1
ATOM 777 N N . GLN A 1 94 ? 12.767 0.372 8.629 1.00 62.44 94 GLN A N 1
ATOM 778 C CA . GLN A 1 94 ? 13.249 1.519 9.392 1.00 62.44 94 GLN A CA 1
ATOM 779 C C . GLN A 1 94 ? 14.095 2.454 8.520 1.00 62.44 94 GLN A C 1
ATOM 781 O O . GLN A 1 94 ? 13.953 3.672 8.599 1.00 62.44 94 GLN A O 1
ATOM 786 N N . GLN A 1 95 ? 14.939 1.897 7.647 1.00 65.88 95 GLN A N 1
ATOM 787 C CA . GLN A 1 95 ? 15.812 2.687 6.777 1.00 65.88 95 GLN A CA 1
ATOM 788 C C . GLN A 1 95 ? 15.002 3.507 5.763 1.00 65.88 95 GLN A C 1
ATOM 790 O O . GLN A 1 95 ? 15.248 4.702 5.582 1.00 65.88 95 GLN A O 1
ATOM 795 N N . GLN A 1 96 ? 13.976 2.902 5.159 1.00 63.44 96 GLN A N 1
ATOM 796 C CA . GLN A 1 96 ? 13.108 3.60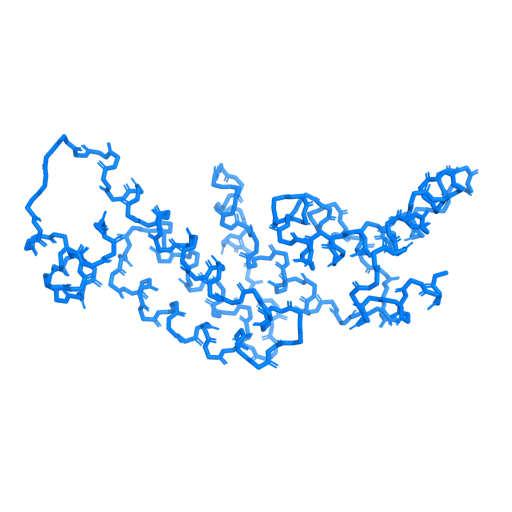6 4.211 1.00 63.44 96 GLN A CA 1
ATOM 797 C C . GLN A 1 96 ? 12.209 4.659 4.879 1.00 63.44 96 GLN A C 1
ATOM 799 O O . GLN A 1 96 ? 11.946 5.699 4.273 1.00 63.44 96 GLN A O 1
ATOM 804 N N . LEU A 1 97 ? 11.778 4.430 6.126 1.00 63.34 97 LEU A N 1
ATOM 805 C CA . LEU A 1 97 ? 11.010 5.397 6.925 1.00 63.34 97 LEU A CA 1
ATOM 806 C C . LEU A 1 97 ? 11.839 6.621 7.339 1.00 63.34 97 LEU A C 1
ATOM 808 O O . LEU A 1 97 ? 11.313 7.738 7.380 1.00 63.34 97 LEU A O 1
ATOM 812 N N . ASN A 1 98 ? 13.122 6.409 7.635 1.00 65.56 98 ASN A N 1
ATOM 813 C CA . ASN A 1 98 ? 14.050 7.470 8.026 1.00 65.56 98 ASN A CA 1
ATOM 814 C C . ASN A 1 98 ? 14.452 8.357 6.844 1.00 65.56 98 ASN A C 1
ATOM 816 O O . ASN A 1 98 ? 14.850 9.500 7.046 1.00 65.56 98 ASN A O 1
ATOM 820 N N . THR A 1 99 ? 14.312 7.856 5.616 1.00 69.12 99 THR A N 1
ATOM 821 C CA . THR A 1 99 ? 14.553 8.656 4.416 1.00 69.12 99 THR A CA 1
ATOM 822 C C . THR A 1 99 ? 13.434 9.690 4.284 1.00 69.12 99 THR A C 1
ATOM 824 O O . THR A 1 99 ? 12.251 9.342 4.200 1.00 69.12 99 THR A O 1
ATOM 827 N N . GLU A 1 100 ? 13.783 10.976 4.308 1.00 62.66 100 GLU A N 1
ATOM 828 C CA . GLU A 1 100 ? 12.796 12.031 4.108 1.00 62.66 100 GLU A CA 1
ATOM 829 C C . GLU A 1 100 ? 12.285 12.022 2.662 1.00 62.66 100 GLU A C 1
ATOM 831 O O . GLU A 1 100 ? 13.081 11.889 1.729 1.00 62.66 100 GLU A O 1
ATOM 836 N N . PRO A 1 101 ? 10.961 12.122 2.455 1.00 6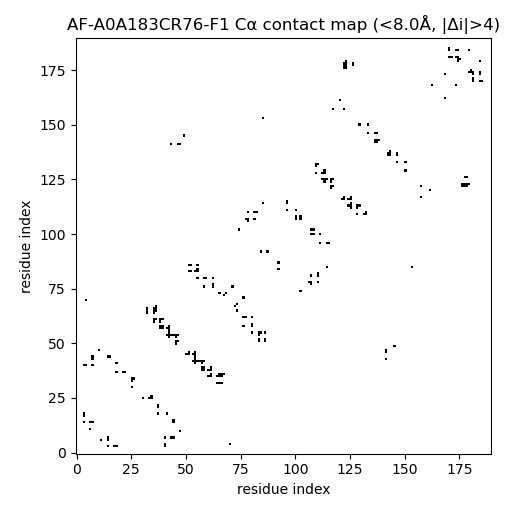3.44 101 PRO A N 1
ATOM 837 C CA . PRO A 1 101 ? 10.407 12.197 1.117 1.00 63.44 101 PRO A CA 1
ATOM 838 C C . PRO A 1 101 ? 10.824 13.533 0.499 1.00 63.44 101 PRO A C 1
ATOM 840 O O . PRO A 1 101 ? 10.497 14.593 1.026 1.00 63.44 101 PRO A O 1
ATOM 843 N N . THR A 1 102 ? 11.554 13.493 -0.612 1.00 59.31 102 THR A N 1
ATOM 844 C CA . THR A 1 102 ? 12.010 14.690 -1.340 1.00 59.31 102 THR A CA 1
ATOM 845 C C . THR A 1 102 ? 10.885 15.252 -2.213 1.00 59.31 102 THR A C 1
ATOM 847 O O . THR A 1 102 ? 11.058 15.464 -3.407 1.00 59.31 102 THR A O 1
ATOM 850 N N . ASP A 1 103 ? 9.693 15.408 -1.640 1.00 58.81 103 ASP A N 1
ATOM 851 C CA . ASP A 1 103 ? 8.468 15.490 -2.424 1.00 58.81 103 ASP A CA 1
ATOM 852 C C . ASP A 1 103 ? 7.860 16.892 -2.419 1.00 58.81 103 ASP A C 1
ATOM 854 O O . ASP A 1 103 ? 7.545 17.442 -1.362 1.00 58.81 103 ASP A O 1
ATOM 858 N N . LYS A 1 104 ? 7.658 17.464 -3.609 1.00 59.88 104 LYS A N 1
ATOM 859 C CA . LYS A 1 104 ? 7.013 18.779 -3.786 1.00 59.88 104 LYS A CA 1
ATOM 860 C C . LYS A 1 104 ? 5.486 18.691 -3.712 1.00 59.88 104 LYS A C 1
ATOM 862 O O . LYS A 1 104 ? 4.835 19.672 -3.361 1.00 59.88 104 LYS A O 1
ATOM 867 N N . ASN A 1 105 ? 4.926 17.517 -4.021 1.00 63.91 105 ASN A N 1
ATOM 868 C CA . ASN A 1 105 ? 3.489 17.299 -4.218 1.00 63.91 105 ASN A CA 1
ATOM 869 C C . ASN A 1 105 ? 2.780 16.675 -2.998 1.00 63.91 105 ASN A C 1
ATOM 871 O O . ASN A 1 105 ? 1.551 16.609 -2.959 1.00 63.91 105 ASN A O 1
ATOM 875 N N . GLY A 1 106 ? 3.537 16.239 -1.984 1.00 75.00 106 GLY A N 1
ATOM 876 C CA . GLY A 1 106 ? 2.999 15.698 -0.731 1.00 75.00 106 GLY A CA 1
ATOM 877 C C . GLY A 1 106 ? 2.326 14.326 -0.861 1.00 75.00 106 GLY A C 1
ATOM 878 O O . GLY A 1 106 ? 1.594 13.913 0.033 1.00 75.00 106 GLY A O 1
ATOM 879 N N . HIS A 1 107 ? 2.541 13.592 -1.951 1.00 77.12 107 HIS A N 1
ATOM 880 C CA . HIS A 1 107 ? 1.979 12.248 -2.122 1.00 77.12 107 HIS A CA 1
ATOM 881 C C . HIS A 1 107 ? 2.817 11.197 -1.392 1.00 77.12 107 HIS A C 1
ATOM 883 O O . HIS A 1 107 ? 2.283 10.271 -0.779 1.00 77.12 107 HIS A O 1
ATOM 889 N N . LEU A 1 108 ? 4.133 11.380 -1.374 1.00 78.69 108 LEU A N 1
ATOM 890 C CA . LEU A 1 108 ? 5.067 10.547 -0.631 1.00 78.69 108 LEU A CA 1
ATOM 891 C C . LEU A 1 108 ? 4.909 10.694 0.887 1.00 78.69 108 LEU A C 1
ATOM 893 O O . LEU A 1 108 ? 5.155 9.733 1.621 1.00 78.69 108 LEU A O 1
ATOM 897 N N . SER A 1 109 ? 4.445 11.850 1.375 1.00 82.88 109 SER A N 1
ATOM 898 C CA . SER A 1 109 ? 4.144 12.022 2.800 1.00 82.88 109 SER A CA 1
ATOM 899 C C . SER A 1 109 ? 2.944 11.173 3.234 1.00 82.88 109 SER A C 1
ATOM 901 O O . SER A 1 109 ? 2.997 10.580 4.308 1.00 82.88 109 SER A O 1
ATOM 903 N N . LEU A 1 110 ? 1.921 11.000 2.384 1.00 85.06 110 LEU A N 1
ATOM 904 C CA . LEU A 1 110 ? 0.786 10.107 2.663 1.00 85.06 110 LEU A CA 1
ATOM 905 C C . LEU A 1 110 ? 1.244 8.655 2.848 1.00 85.06 110 LEU A C 1
ATOM 907 O O . LEU A 1 110 ? 0.872 8.001 3.822 1.00 85.06 110 LEU A O 1
ATOM 911 N N . VAL A 1 111 ? 2.101 8.161 1.948 1.00 86.25 111 VAL A N 1
ATOM 912 C CA . VAL A 1 111 ? 2.651 6.798 2.041 1.00 86.25 111 VAL A CA 1
ATOM 913 C C . VAL A 1 111 ? 3.491 6.641 3.308 1.00 86.25 111 VAL A C 1
ATOM 915 O O . VAL A 1 111 ? 3.338 5.659 4.036 1.00 86.25 111 VAL A O 1
ATOM 918 N N . LYS A 1 112 ? 4.337 7.630 3.619 1.00 84.81 112 LYS A N 1
ATOM 919 C CA . LYS A 1 112 ? 5.139 7.641 4.848 1.00 84.81 112 LYS A CA 1
ATOM 920 C C . LYS A 1 112 ? 4.263 7.629 6.100 1.00 84.81 112 LYS A C 1
ATOM 922 O O . LYS A 1 112 ? 4.572 6.895 7.036 1.00 84.81 112 LYS A O 1
ATOM 927 N N . ASN A 1 113 ? 3.168 8.384 6.125 1.00 88.19 113 ASN A N 1
ATOM 928 C CA . ASN A 1 113 ? 2.235 8.414 7.252 1.00 88.19 113 ASN A CA 1
ATOM 929 C C . ASN A 1 113 ? 1.594 7.039 7.476 1.00 88.19 113 ASN A C 1
ATOM 931 O O . ASN A 1 113 ? 1.618 6.535 8.595 1.00 88.19 113 ASN A O 1
ATOM 935 N N . VAL A 1 114 ? 1.119 6.384 6.411 1.00 89.44 114 VAL A N 1
ATOM 936 C CA . VAL A 1 114 ? 0.551 5.026 6.500 1.00 89.44 114 VAL A CA 1
ATOM 937 C C . VAL A 1 114 ? 1.590 4.024 7.010 1.00 89.44 114 VAL A C 1
ATOM 939 O O . VAL A 1 114 ? 1.319 3.275 7.948 1.00 89.44 114 VAL A O 1
ATOM 942 N N . LEU A 1 115 ? 2.792 4.018 6.425 1.00 86.75 115 LEU A N 1
ATOM 943 C CA . LEU A 1 115 ? 3.851 3.079 6.805 1.00 86.75 115 LEU A CA 1
ATOM 944 C C . LEU A 1 115 ? 4.362 3.326 8.229 1.00 86.75 115 LEU A C 1
ATOM 946 O O . LEU A 1 115 ? 4.594 2.375 8.969 1.00 86.75 115 LEU A O 1
ATOM 950 N N . SER A 1 116 ? 4.530 4.588 8.626 1.00 87.50 116 SER A N 1
ATOM 951 C CA . SER A 1 116 ? 5.004 4.944 9.966 1.00 87.50 116 SER A CA 1
ATOM 952 C C . SER A 1 116 ? 3.976 4.622 11.047 1.00 87.50 116 SER A C 1
ATOM 954 O O . SER A 1 116 ? 4.363 4.080 12.079 1.00 87.50 116 SER A O 1
ATOM 956 N N . ALA A 1 117 ? 2.686 4.878 10.805 1.00 90.75 117 ALA A N 1
ATOM 957 C CA . ALA A 1 117 ? 1.613 4.510 11.725 1.00 90.75 117 ALA A CA 1
ATOM 958 C C . ALA A 1 117 ? 1.537 2.987 11.908 1.00 90.75 117 ALA A C 1
ATOM 960 O O . ALA A 1 117 ? 1.460 2.499 13.036 1.00 90.75 117 ALA A O 1
ATOM 961 N N . LEU A 1 118 ? 1.655 2.226 10.814 1.00 88.69 118 LEU A N 1
ATOM 962 C CA . LEU A 1 118 ? 1.684 0.763 10.864 1.00 88.69 118 LEU A CA 1
ATOM 963 C C . LEU A 1 118 ? 2.925 0.244 11.610 1.00 88.69 118 LEU A C 1
ATOM 965 O O . LEU A 1 118 ? 2.824 -0.640 12.458 1.00 88.69 118 LEU A O 1
ATOM 969 N N . TYR A 1 119 ? 4.092 0.837 11.355 1.00 87.06 119 TYR A N 1
ATOM 970 C CA . TYR A 1 119 ? 5.342 0.478 12.021 1.00 87.06 119 TYR A CA 1
ATOM 971 C C . TYR A 1 119 ? 5.314 0.772 13.533 1.00 87.06 119 TYR A C 1
ATOM 973 O O . TYR A 1 119 ? 5.721 -0.065 14.336 1.00 87.06 119 TYR A O 1
ATOM 981 N N . LYS A 1 120 ? 4.778 1.931 13.938 1.00 89.06 120 LYS A N 1
ATOM 982 C CA . LYS A 1 120 ? 4.590 2.311 15.350 1.00 89.06 120 LYS A CA 1
ATOM 983 C C . LYS A 1 120 ? 3.432 1.577 16.036 1.00 89.06 120 LYS A C 1
ATOM 985 O O . LYS A 1 120 ? 3.269 1.717 17.242 1.00 89.06 120 LYS A O 1
ATOM 990 N N . SER A 1 121 ? 2.663 0.772 15.297 1.00 89.88 121 SER A N 1
ATOM 991 C CA . SER A 1 121 ? 1.453 0.089 15.781 1.00 89.88 121 SER A CA 1
ATOM 992 C C . SER A 1 121 ? 0.348 1.053 16.259 1.00 89.88 121 SER A C 1
ATOM 994 O O . SER A 1 121 ? -0.440 0.726 17.143 1.00 89.88 121 SER A O 1
ATOM 996 N N . GLU A 1 122 ? 0.267 2.245 15.660 1.00 92.88 122 GLU A N 1
ATOM 997 C CA . GLU A 1 122 ? -0.767 3.257 15.918 1.00 92.88 122 GLU A CA 1
ATOM 998 C C . GLU A 1 122 ? -1.955 3.054 14.959 1.00 92.88 122 GLU A C 1
ATOM 1000 O O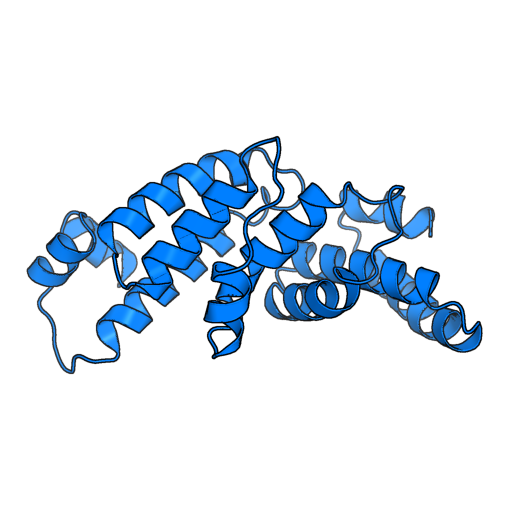 . GLU A 1 122 ? -2.108 3.736 13.942 1.00 92.88 122 GLU A O 1
ATOM 1005 N N . TYR A 1 123 ? -2.805 2.072 15.265 1.00 93.31 123 TYR A N 1
ATOM 1006 C CA . TYR A 1 123 ? -3.822 1.573 14.331 1.00 93.31 123 TYR A CA 1
ATOM 1007 C C . TYR A 1 123 ? -4.934 2.574 13.972 1.00 93.31 123 TYR A C 1
ATOM 1009 O O . TYR A 1 123 ? -5.382 2.599 12.825 1.00 93.31 123 TYR A O 1
ATOM 1017 N N . ALA A 1 124 ? -5.358 3.426 14.909 1.00 94.00 124 ALA A N 1
ATOM 1018 C CA . ALA A 1 124 ? -6.359 4.461 14.637 1.00 94.00 124 ALA A CA 1
ATOM 1019 C C . ALA A 1 124 ? -5.855 5.501 13.618 1.00 94.00 124 ALA A C 1
ATOM 1021 O O . ALA A 1 124 ? -6.551 5.837 12.659 1.00 94.00 124 ALA A O 1
ATOM 1022 N N . LEU A 1 125 ? -4.609 5.965 13.778 1.00 94.00 125 LEU A N 1
ATOM 1023 C CA . LEU A 1 125 ? -3.971 6.883 12.830 1.00 94.00 125 LEU A CA 1
ATOM 1024 C C . LEU A 1 125 ? -3.731 6.210 11.477 1.00 94.00 125 LEU A C 1
ATOM 1026 O O . LEU A 1 125 ? -3.936 6.833 10.437 1.00 94.00 125 LEU A O 1
ATOM 1030 N N . PHE A 1 126 ? -3.370 4.925 11.483 1.00 94.44 126 PHE A N 1
ATOM 1031 C CA . PHE A 1 126 ? -3.248 4.128 10.266 1.00 94.44 126 PHE A CA 1
ATOM 1032 C C . PHE A 1 126 ? -4.560 4.086 9.467 1.00 94.44 126 PHE A C 1
ATOM 1034 O O . PHE A 1 126 ? -4.525 4.298 8.257 1.00 94.44 126 PHE A O 1
ATOM 1041 N N . MET A 1 127 ? -5.713 3.867 10.112 1.00 93.38 127 MET A N 1
ATOM 1042 C CA . MET A 1 127 ? -7.012 3.833 9.421 1.00 93.38 127 MET A CA 1
ATOM 1043 C C . MET A 1 127 ? -7.361 5.179 8.772 1.00 93.38 127 MET A C 1
ATOM 1045 O O . MET A 1 127 ? -7.817 5.212 7.627 1.00 93.38 127 MET A O 1
ATOM 1049 N N . LEU A 1 128 ? -7.091 6.292 9.462 1.00 93.62 128 LEU A N 1
ATOM 1050 C CA . LEU A 1 128 ? -7.294 7.639 8.918 1.00 93.62 128 LEU A CA 1
ATOM 1051 C C . LEU A 1 128 ? -6.362 7.920 7.730 1.00 93.62 128 LEU A C 1
ATOM 1053 O O . LEU A 1 128 ? -6.825 8.330 6.665 1.00 93.62 128 LEU A O 1
ATOM 1057 N N . ALA A 1 129 ? -5.067 7.630 7.879 1.00 92.88 129 ALA A N 1
ATOM 1058 C CA . ALA A 1 129 ? -4.080 7.815 6.817 1.00 92.88 129 ALA A CA 1
ATOM 1059 C C . ALA A 1 129 ? -4.380 6.930 5.593 1.00 92.88 129 ALA A C 1
ATOM 1061 O O . ALA A 1 129 ? -4.236 7.367 4.449 1.00 92.88 129 ALA A O 1
ATOM 1062 N N . LEU A 1 130 ? -4.852 5.699 5.812 1.00 92.56 130 LEU A N 1
ATOM 1063 C CA . LEU A 1 130 ? -5.248 4.786 4.742 1.00 92.56 130 LEU A CA 1
ATOM 1064 C C . LEU A 1 130 ? -6.451 5.326 3.957 1.00 92.56 130 LEU A C 1
ATOM 1066 O O . LEU A 1 130 ? -6.469 5.230 2.730 1.00 92.56 130 LEU A O 1
ATOM 1070 N N . ALA A 1 131 ? -7.427 5.931 4.639 1.00 92.75 131 ALA A N 1
ATOM 1071 C CA . ALA A 1 131 ? -8.584 6.548 3.994 1.00 92.75 131 ALA A CA 1
ATOM 1072 C C . ALA A 1 131 ? -8.197 7.763 3.130 1.00 92.75 131 ALA A C 1
ATOM 1074 O O . ALA A 1 131 ? -8.775 7.976 2.060 1.00 92.75 131 ALA A O 1
ATOM 1075 N N . GLU A 1 132 ? -7.211 8.557 3.555 1.00 92.12 132 GLU A N 1
ATOM 1076 C CA . GLU A 1 132 ? -6.655 9.645 2.741 1.00 92.12 132 GLU A CA 1
ATOM 1077 C C . GLU A 1 132 ? -5.901 9.114 1.520 1.00 92.12 132 GLU A C 1
ATOM 1079 O O . GLU A 1 132 ? -6.142 9.572 0.399 1.00 92.12 132 GLU A O 1
ATOM 1084 N N . MET A 1 133 ? -5.059 8.095 1.714 1.00 90.56 133 MET A N 1
ATOM 1085 C CA . MET A 1 133 ? -4.330 7.440 0.630 1.00 90.56 133 MET A CA 1
ATOM 1086 C C . MET A 1 133 ? -5.286 6.831 -0.405 1.00 90.56 133 MET A C 1
ATOM 1088 O O . MET A 1 133 ? -5.068 6.977 -1.606 1.00 90.56 133 MET A O 1
ATOM 1092 N N . GLU A 1 134 ? -6.384 6.204 0.025 1.00 92.06 134 GLU A N 1
ATOM 1093 C CA . GLU A 1 134 ? -7.371 5.605 -0.879 1.00 92.06 134 GLU A CA 1
ATOM 1094 C C . GLU A 1 134 ? -7.974 6.628 -1.855 1.00 92.06 134 GLU A C 1
ATOM 1096 O O . GLU A 1 134 ? -8.168 6.321 -3.035 1.00 92.06 134 GLU A O 1
ATOM 1101 N N . LYS A 1 135 ? -8.234 7.864 -1.405 1.00 92.00 135 LYS A N 1
ATOM 1102 C CA . LYS A 1 135 ? -8.744 8.939 -2.278 1.00 92.00 135 LYS A CA 1
ATOM 1103 C C . LYS A 1 135 ? -7.775 9.248 -3.417 1.00 92.00 135 LYS A C 1
ATOM 1105 O O . LYS A 1 135 ? -8.221 9.534 -4.528 1.00 92.00 135 LYS A O 1
ATOM 1110 N N . TYR A 1 136 ? -6.473 9.185 -3.143 1.00 89.31 136 TYR A N 1
ATOM 1111 C CA . TYR A 1 136 ? -5.434 9.372 -4.148 1.00 89.31 136 TYR A CA 1
ATOM 1112 C C . TYR A 1 136 ? -5.325 8.159 -5.080 1.00 89.31 136 TYR A C 1
ATOM 1114 O O . TYR A 1 136 ? -5.382 8.324 -6.296 1.00 89.31 136 TYR A O 1
ATOM 1122 N N . LEU A 1 137 ? -5.296 6.937 -4.533 1.00 89.62 137 LEU A N 1
ATOM 1123 C CA . LEU A 1 137 ? -5.225 5.696 -5.323 1.00 89.62 137 LEU A CA 1
ATOM 1124 C C . LEU A 1 137 ? -6.393 5.551 -6.310 1.00 89.62 137 LEU A C 1
ATOM 1126 O O . LEU A 1 137 ? -6.226 5.001 -7.393 1.00 89.62 137 LEU A O 1
ATOM 1130 N N . LYS A 1 138 ? -7.574 6.079 -5.967 1.00 91.25 138 LYS A N 1
ATOM 1131 C CA . LYS A 1 138 ? -8.738 6.134 -6.866 1.00 91.25 138 LYS A CA 1
ATOM 1132 C C . LYS A 1 138 ? -8.546 7.063 -8.064 1.00 91.25 138 LYS A C 1
ATOM 1134 O O . LYS A 1 138 ? -9.225 6.882 -9.067 1.00 91.25 138 LYS A O 1
ATOM 1139 N N . ARG A 1 139 ? -7.686 8.074 -7.979 1.00 88.75 139 ARG A N 1
ATOM 1140 C CA . ARG A 1 139 ? -7.411 8.997 -9.095 1.00 88.75 139 ARG A CA 1
ATOM 1141 C C . ARG A 1 139 ? -6.242 8.529 -9.950 1.00 88.75 139 ARG A C 1
ATOM 1143 O O . ARG A 1 139 ? -6.124 8.946 -11.097 1.00 88.75 139 ARG A O 1
ATOM 1150 N N . ASP A 1 140 ? -5.397 7.686 -9.378 1.00 86.69 140 ASP A N 1
ATOM 1151 C CA . ASP A 1 140 ? -4.173 7.237 -10.006 1.00 86.69 140 ASP A CA 1
ATOM 1152 C C . ASP A 1 140 ? -4.416 6.215 -11.127 1.00 86.69 140 ASP A C 1
ATOM 1154 O O . ASP A 1 140 ? -5.242 5.313 -11.009 1.00 86.69 140 ASP A O 1
ATOM 1158 N N . ARG A 1 141 ? -3.661 6.326 -12.221 1.00 83.62 141 ARG A N 1
ATOM 1159 C CA . ARG A 1 141 ? -3.859 5.518 -13.430 1.00 83.62 141 ARG A CA 1
ATOM 1160 C C . ARG A 1 141 ? -3.575 4.035 -13.201 1.00 83.62 141 ARG A C 1
ATOM 1162 O O . ARG A 1 141 ? -4.355 3.199 -13.648 1.00 83.62 141 ARG A O 1
ATOM 1169 N N . TYR A 1 142 ? -2.453 3.710 -12.558 1.00 82.75 142 TYR A N 1
ATOM 1170 C CA . TYR A 1 142 ? -2.005 2.321 -12.411 1.00 82.75 142 TYR A CA 1
ATOM 1171 C C . TYR A 1 142 ? -2.593 1.652 -11.165 1.00 82.75 142 TYR A C 1
ATOM 1173 O O . TYR A 1 142 ? -2.853 0.450 -11.182 1.00 82.75 142 TYR A O 1
ATOM 1181 N N . MET A 1 143 ? -2.860 2.416 -10.101 1.00 85.62 143 MET A N 1
ATOM 1182 C CA . MET A 1 143 ? -3.448 1.879 -8.872 1.00 85.62 143 MET A CA 1
ATOM 1183 C C . MET A 1 143 ? -4.981 1.837 -8.868 1.00 85.62 143 MET A C 1
ATOM 1185 O O . MET A 1 143 ? -5.539 1.024 -8.132 1.00 85.62 143 MET A O 1
ATOM 1189 N N . ASN A 1 144 ? -5.693 2.626 -9.684 1.00 89.31 144 ASN A N 1
ATOM 1190 C CA . ASN A 1 144 ? -7.164 2.629 -9.681 1.00 89.31 144 ASN A CA 1
ATOM 1191 C C . ASN A 1 144 ? -7.800 1.238 -9.928 1.00 89.31 144 ASN A C 1
ATOM 1193 O O . ASN A 1 144 ? -8.711 0.864 -9.194 1.00 89.31 144 ASN A O 1
ATOM 1197 N N . PRO A 1 145 ? -7.328 0.389 -10.854 1.00 87.94 145 PRO A N 1
ATOM 1198 C CA . PRO A 1 145 ? -7.914 -0.947 -11.013 1.00 87.94 145 PRO A CA 1
ATOM 1199 C C . PRO A 1 145 ? -7.682 -1.877 -9.807 1.00 87.94 145 PRO A C 1
ATOM 1201 O O . PRO A 1 145 ? -8.313 -2.932 -9.688 1.00 87.94 145 PRO A O 1
ATOM 1204 N N . HIS A 1 146 ? -6.751 -1.514 -8.920 1.00 88.25 146 HIS A N 1
ATOM 1205 C CA . HIS A 1 146 ? -6.228 -2.367 -7.855 1.00 88.25 146 HIS A CA 1
ATOM 1206 C C . HIS A 1 146 ? -6.370 -1.764 -6.448 1.00 88.25 146 HIS A C 1
ATOM 1208 O O . HIS A 1 146 ? -6.011 -2.435 -5.480 1.00 88.25 146 HIS A O 1
ATOM 1214 N N . TYR A 1 147 ? -6.934 -0.556 -6.292 1.00 90.62 147 TYR A N 1
ATOM 1215 C CA . TYR A 1 147 ? -6.948 0.144 -4.999 1.00 90.62 147 TYR A CA 1
ATOM 1216 C C . TYR A 1 147 ? -7.664 -0.661 -3.909 1.00 90.62 147 TYR A C 1
ATOM 1218 O O . TYR A 1 147 ? -7.184 -0.706 -2.784 1.00 90.62 147 TYR A O 1
ATOM 1226 N N . GLN A 1 148 ? -8.770 -1.344 -4.232 1.00 90.62 148 GLN A N 1
ATOM 1227 C CA . GLN A 1 148 ? -9.522 -2.156 -3.262 1.00 90.62 148 GLN A CA 1
ATOM 1228 C C . GLN A 1 148 ? -8.708 -3.351 -2.767 1.00 90.62 148 GLN A C 1
ATOM 1230 O O . GLN A 1 148 ? -8.727 -3.683 -1.584 1.00 90.62 148 GLN A O 1
ATOM 1235 N N . PHE A 1 149 ? -7.991 -4.001 -3.686 1.00 89.06 149 PHE A N 1
ATOM 1236 C CA . PHE A 1 149 ? -7.122 -5.125 -3.362 1.00 89.06 149 PHE A CA 1
ATOM 1237 C C . PHE A 1 149 ? -5.972 -4.665 -2.461 1.00 89.06 149 PHE A C 1
ATOM 1239 O O . PHE A 1 149 ? -5.698 -5.288 -1.438 1.00 89.06 149 PHE A O 1
ATOM 1246 N N . TYR A 1 150 ? -5.363 -3.528 -2.802 1.00 89.31 150 TYR A N 1
ATOM 1247 C CA . TYR A 1 150 ? -4.279 -2.924 -2.039 1.00 89.31 150 TYR A CA 1
ATOM 1248 C C . TYR A 1 150 ? -4.713 -2.489 -0.627 1.00 89.31 150 TYR A C 1
ATOM 1250 O O . TYR A 1 150 ? -4.082 -2.878 0.356 1.00 89.31 150 TYR A O 1
ATOM 1258 N N . THR A 1 151 ? -5.812 -1.735 -0.487 1.00 91.31 151 THR A N 1
ATOM 1259 C CA . THR A 1 151 ? -6.274 -1.264 0.832 1.00 91.31 151 THR A CA 1
ATOM 1260 C C . THR A 1 151 ? -6.713 -2.419 1.723 1.00 91.31 151 THR A C 1
ATOM 1262 O O . THR A 1 151 ? -6.399 -2.421 2.913 1.00 91.31 151 THR A O 1
ATOM 1265 N N . ARG A 1 152 ? -7.369 -3.441 1.158 1.00 90.38 152 ARG A N 1
ATOM 1266 C CA . ARG A 1 152 ? -7.711 -4.668 1.889 1.00 90.38 152 ARG A CA 1
ATOM 1267 C C . ARG A 1 152 ? -6.461 -5.401 2.374 1.00 90.38 152 ARG A C 1
ATOM 1269 O O . ARG A 1 152 ? -6.412 -5.791 3.536 1.00 90.38 152 ARG A O 1
ATOM 1276 N N . ALA A 1 153 ? -5.446 -5.565 1.524 1.00 88.88 153 ALA A N 1
ATOM 1277 C CA . ALA A 1 153 ? -4.199 -6.230 1.903 1.00 88.88 153 ALA A CA 1
ATOM 1278 C C . ALA A 1 153 ? -3.489 -5.518 3.070 1.00 88.88 153 ALA A C 1
ATOM 1280 O O . ALA A 1 153 ? -2.989 -6.177 3.984 1.00 88.88 153 ALA A O 1
ATOM 1281 N N . LEU A 1 154 ? -3.492 -4.181 3.079 1.00 89.94 154 LEU A N 1
ATOM 1282 C CA . LEU A 1 154 ? -2.957 -3.385 4.185 1.00 89.94 154 LEU A CA 1
ATOM 1283 C C . LEU A 1 154 ? -3.749 -3.560 5.485 1.00 89.94 154 LEU A C 1
ATOM 1285 O O . LEU A 1 154 ? -3.137 -3.745 6.537 1.00 89.94 154 LEU A O 1
ATOM 1289 N N . ARG A 1 155 ? -5.088 -3.546 5.429 1.00 91.50 155 ARG A N 1
ATOM 1290 C CA . ARG A 1 155 ? -5.927 -3.778 6.619 1.00 91.50 155 ARG A CA 1
ATOM 1291 C C . ARG A 1 155 ? -5.701 -5.162 7.212 1.00 91.50 155 ARG A C 1
ATOM 1293 O O . ARG A 1 155 ? -5.442 -5.270 8.406 1.00 91.50 155 ARG A O 1
ATOM 1300 N N . VAL A 1 156 ? -5.706 -6.203 6.376 1.00 90.56 156 VAL A N 1
ATOM 1301 C CA . VAL A 1 156 ? -5.438 -7.584 6.811 1.00 90.56 156 VAL A CA 1
ATOM 1302 C C . VAL A 1 156 ? -4.081 -7.681 7.502 1.00 90.56 156 VAL A C 1
ATOM 1304 O O . VAL A 1 156 ? -3.975 -8.309 8.552 1.00 90.56 156 VAL A O 1
ATOM 1307 N N . ARG A 1 157 ? -3.052 -7.015 6.968 1.00 88.75 157 ARG A N 1
ATOM 1308 C CA . ARG A 1 157 ? -1.744 -6.949 7.626 1.00 88.75 157 ARG A CA 1
ATOM 1309 C C . ARG A 1 157 ? -1.790 -6.269 8.986 1.00 88.75 157 ARG A C 1
ATOM 1311 O O . ARG A 1 157 ? -1.209 -6.797 9.927 1.00 88.75 157 ARG A O 1
ATOM 1318 N N . ALA A 1 158 ? -2.465 -5.129 9.099 1.00 91.00 158 ALA A N 1
ATOM 1319 C CA . ALA A 1 158 ? -2.600 -4.429 10.373 1.00 91.00 158 ALA A CA 1
ATOM 1320 C C . ALA A 1 158 ? -3.312 -5.304 11.418 1.00 91.00 158 ALA A C 1
ATOM 1322 O O . ALA A 1 158 ? -2.869 -5.383 12.562 1.00 91.00 158 ALA A O 1
ATOM 1323 N N . TYR A 1 159 ? -4.357 -6.034 11.013 1.00 91.75 159 TYR A N 1
ATOM 1324 C CA . TYR A 1 159 ? -5.036 -6.998 11.878 1.00 91.75 159 TYR A CA 1
ATOM 1325 C C . TYR A 1 159 ? -4.124 -8.160 12.277 1.00 91.75 159 TYR A C 1
ATOM 1327 O O . TYR A 1 159 ? -4.057 -8.500 13.453 1.00 91.75 159 TYR A O 1
ATOM 1335 N N . GLN A 1 160 ? -3.366 -8.735 11.339 1.00 90.12 160 GLN A N 1
ATOM 1336 C CA . GLN A 1 160 ? -2.392 -9.787 11.643 1.00 90.12 160 GLN A CA 1
ATOM 1337 C C . GLN A 1 160 ? -1.323 -9.303 12.629 1.00 90.12 160 GLN A C 1
ATOM 1339 O O . GLN A 1 160 ? -1.040 -9.993 13.606 1.00 90.12 160 GLN A O 1
ATOM 1344 N N . GLN A 1 161 ? -0.762 -8.111 12.415 1.00 90.12 161 GLN A N 1
ATOM 1345 C CA . GLN A 1 161 ? 0.225 -7.508 13.312 1.00 90.12 161 GLN A CA 1
ATOM 1346 C C . GLN A 1 161 ? -0.348 -7.300 14.718 1.00 90.12 161 GLN A C 1
ATOM 1348 O O . GLN A 1 161 ? 0.308 -7.654 15.696 1.00 90.12 161 GLN A O 1
ATOM 1353 N N . PHE A 1 162 ? -1.582 -6.800 14.817 1.00 91.94 162 PHE A N 1
ATOM 1354 C CA . PHE A 1 162 ? -2.268 -6.628 16.093 1.00 91.94 162 PHE A CA 1
ATOM 1355 C C . PHE A 1 162 ? -2.531 -7.960 16.796 1.00 91.94 162 PHE A C 1
ATOM 1357 O O . PHE A 1 162 ? -2.312 -8.051 17.995 1.00 91.94 162 PHE A O 1
ATOM 1364 N N . LEU A 1 163 ? -2.969 -8.994 16.072 1.00 91.50 163 LEU A N 1
ATOM 1365 C CA . LEU A 1 163 ? -3.343 -10.289 16.647 1.00 91.50 163 LEU A CA 1
ATOM 1366 C C . LEU A 1 163 ? -2.137 -11.174 16.996 1.00 91.50 163 LEU A C 1
ATOM 1368 O O . LEU A 1 163 ? -2.244 -11.988 17.904 1.00 91.50 163 LEU A O 1
ATOM 1372 N N . THR A 1 164 ? -0.990 -11.011 16.328 1.00 90.12 164 THR A N 1
ATOM 1373 C CA . THR A 1 164 ? 0.223 -11.832 16.541 1.00 90.12 164 THR A CA 1
ATOM 1374 C C . THR A 1 164 ? 0.649 -11.976 18.016 1.00 90.12 164 THR A C 1
ATOM 1376 O O . THR A 1 164 ? 0.937 -13.101 18.429 1.00 90.12 164 THR A O 1
ATOM 1379 N N . PRO A 1 165 ? 0.707 -10.905 18.838 1.00 91.19 165 PRO A N 1
ATOM 1380 C CA . PRO A 1 165 ? 1.088 -11.026 20.247 1.00 91.19 165 PRO A CA 1
ATOM 1381 C C . PRO A 1 165 ? -0.003 -11.615 21.155 1.00 91.19 165 PRO A C 1
ATOM 1383 O O . PRO A 1 165 ? 0.301 -11.992 22.288 1.00 91.19 165 PRO A O 1
ATOM 1386 N N . TYR A 1 166 ? -1.261 -11.693 20.711 1.00 89.88 166 TYR A N 1
ATOM 1387 C CA . TYR A 1 166 ? -2.377 -12.102 21.562 1.00 89.88 166 TYR A CA 1
ATOM 1388 C C . TYR A 1 166 ? -2.888 -13.499 21.215 1.00 89.88 166 TYR A C 1
ATOM 1390 O O . TYR A 1 166 ? -3.135 -13.839 20.064 1.00 89.88 166 TYR A O 1
ATOM 1398 N N . LYS A 1 167 ? -3.150 -14.308 22.245 1.00 88.00 167 LYS A N 1
ATOM 1399 C CA . LYS A 1 167 ? -3.816 -15.609 22.078 1.00 88.00 167 LYS A CA 1
ATOM 1400 C C . LYS A 1 167 ? -5.337 -15.475 21.922 1.00 88.00 167 LYS A C 1
ATOM 1402 O O . LYS A 1 167 ? -5.956 -16.283 21.239 1.00 88.00 167 LYS A O 1
ATOM 1407 N N . THR A 1 168 ? -5.930 -14.476 22.575 1.00 90.25 168 THR A N 1
ATOM 1408 C CA . THR A 1 168 ? -7.370 -14.169 22.575 1.00 90.25 168 THR A CA 1
ATOM 1409 C C . THR A 1 168 ? -7.566 -12.671 22.797 1.00 90.25 168 THR A C 1
ATOM 1411 O O . THR A 1 168 ? -6.901 -12.108 23.667 1.00 90.25 168 THR A O 1
ATOM 1414 N N . VAL A 1 169 ? -8.486 -12.036 22.066 1.00 90.88 169 VAL A N 1
ATOM 1415 C CA . VAL A 1 169 ? -8.812 -10.603 22.192 1.00 90.88 169 VAL A CA 1
ATOM 1416 C C . VAL A 1 169 ? -10.321 -10.409 22.049 1.00 90.88 169 VAL A C 1
ATOM 1418 O O . VAL A 1 169 ? -10.953 -11.104 21.257 1.00 90.88 169 VAL A O 1
ATOM 1421 N N . SER A 1 170 ? -10.903 -9.477 22.809 1.00 93.00 170 SER A N 1
ATOM 1422 C CA . SER A 1 170 ? -12.303 -9.079 22.635 1.00 93.00 170 SER A CA 1
ATOM 1423 C C . SER A 1 170 ? -12.460 -8.088 21.476 1.00 93.00 170 SER A C 1
ATOM 1425 O O . SER A 1 170 ? -11.625 -7.204 21.270 1.00 93.00 170 SER A O 1
ATOM 1427 N N . LEU A 1 171 ? -13.566 -8.201 20.735 1.00 91.12 171 LEU A N 1
ATOM 1428 C CA . LEU A 1 171 ? -13.846 -7.324 19.591 1.00 91.12 171 LEU A CA 1
ATOM 1429 C C . LEU A 1 171 ? -13.974 -5.846 19.995 1.00 91.12 171 LEU A C 1
ATOM 1431 O O . LEU A 1 171 ? -13.610 -4.970 19.217 1.00 91.12 171 LEU A O 1
ATOM 1435 N N . GLU A 1 172 ? -14.421 -5.558 21.220 1.00 93.31 172 GLU A N 1
ATOM 1436 C CA . GLU A 1 172 ? -14.505 -4.195 21.763 1.00 93.31 172 GLU A CA 1
ATOM 1437 C C . GLU A 1 172 ? -13.129 -3.532 21.886 1.00 93.31 172 GLU A C 1
ATOM 1439 O O . GLU A 1 172 ? -12.947 -2.385 21.480 1.00 93.31 172 GLU A O 1
ATOM 1444 N N . VAL A 1 173 ? -12.135 -4.264 22.403 1.00 92.44 173 VAL A N 1
ATOM 1445 C CA . VAL A 1 173 ? -10.761 -3.758 22.531 1.00 92.44 173 VAL A CA 1
ATOM 1446 C C . VAL A 1 173 ? -10.167 -3.515 21.151 1.00 92.44 173 VAL A C 1
ATOM 1448 O O . VAL A 1 173 ? -9.583 -2.460 20.913 1.00 92.44 173 VAL A O 1
ATOM 1451 N N . MET A 1 174 ? -10.369 -4.452 20.222 1.00 92.62 174 MET A N 1
ATOM 1452 C CA . MET A 1 174 ? -9.910 -4.293 18.845 1.00 92.62 174 MET A CA 1
ATOM 1453 C C . MET A 1 174 ? -10.567 -3.077 18.173 1.00 92.62 174 MET A C 1
ATOM 1455 O O . MET A 1 174 ? -9.862 -2.243 17.610 1.00 92.62 174 MET A O 1
ATOM 1459 N N . GLY A 1 175 ? -11.886 -2.912 18.292 1.00 93.12 175 GLY A N 1
ATOM 1460 C CA . GLY A 1 175 ? -12.601 -1.745 17.769 1.00 93.12 175 GLY A CA 1
ATOM 1461 C C . GLY A 1 175 ? -12.047 -0.427 18.315 1.00 93.12 175 GLY A C 1
ATOM 1462 O O . GLY A 1 175 ? -11.717 0.473 17.542 1.00 93.12 175 GLY A O 1
ATOM 1463 N N . ASN A 1 176 ? -11.827 -0.349 19.631 1.00 93.69 176 ASN A N 1
ATOM 1464 C CA . ASN A 1 176 ? -11.266 0.835 20.284 1.00 93.69 176 ASN A CA 1
ATOM 1465 C C . ASN A 1 176 ? -9.829 1.144 19.827 1.00 93.69 176 ASN A C 1
ATOM 1467 O O . ASN A 1 176 ? -9.507 2.304 19.580 1.00 93.69 176 ASN A O 1
ATOM 1471 N N . CYS A 1 177 ? -8.968 0.132 19.663 1.00 92.69 177 CYS A N 1
ATOM 1472 C CA . CYS A 1 177 ? -7.593 0.323 19.184 1.00 92.69 177 CYS A CA 1
ATOM 1473 C C . CYS A 1 177 ? -7.530 0.825 17.733 1.00 92.69 177 CYS A C 1
ATOM 1475 O O . CYS A 1 177 ? -6.687 1.660 17.402 1.00 92.69 177 CYS A O 1
ATOM 1477 N N . PHE A 1 178 ? -8.407 0.314 16.868 1.00 93.88 178 PHE A N 1
ATOM 1478 C CA . PHE A 1 178 ? -8.475 0.706 15.458 1.00 93.88 178 PHE A CA 1
ATOM 1479 C C . PHE A 1 178 ? -9.331 1.961 15.216 1.00 93.88 178 PHE A C 1
ATOM 1481 O O . PHE A 1 178 ? -9.302 2.501 14.112 1.00 93.88 178 PHE A O 1
ATOM 1488 N N . GLY A 1 179 ? -10.069 2.442 16.222 1.00 93.12 179 GLY A N 1
ATOM 1489 C CA . GLY A 1 179 ? -10.962 3.598 16.101 1.00 93.12 179 GLY A CA 1
ATOM 1490 C C . GLY A 1 179 ? -12.201 3.323 15.244 1.00 93.12 179 GLY A C 1
ATOM 1491 O O . GLY A 1 179 ? -12.683 4.218 14.553 1.00 93.12 179 GLY A O 1
ATOM 1492 N N . VAL A 1 180 ? -12.697 2.083 15.248 1.00 93.25 180 VAL A N 1
ATOM 1493 C CA . VAL A 1 180 ? -13.824 1.626 14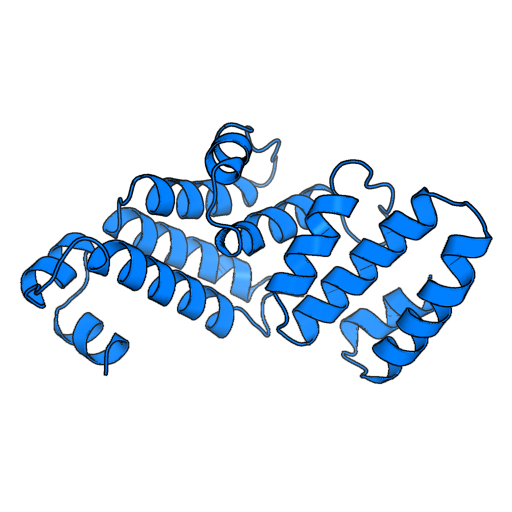.419 1.00 93.25 180 VAL A CA 1
ATOM 1494 C C . VAL A 1 180 ? -14.888 0.927 15.266 1.00 93.25 180 VAL A C 1
ATOM 1496 O O . VAL A 1 180 ? -14.610 0.405 16.344 1.00 93.25 180 VAL A O 1
ATOM 1499 N N . SER A 1 181 ? -16.127 0.898 14.774 1.00 94.44 181 SER A N 1
ATOM 1500 C CA . SER A 1 181 ? -17.229 0.199 15.443 1.00 94.44 181 SER A CA 1
ATOM 1501 C C . SER A 1 181 ? -17.011 -1.315 15.474 1.00 94.44 181 SER A C 1
ATOM 1503 O O . SER A 1 181 ? -16.497 -1.889 14.514 1.00 94.44 181 SER A O 1
ATOM 1505 N N . VAL A 1 182 ? -17.507 -1.983 16.517 1.00 93.12 182 VAL A N 1
ATOM 1506 C CA . VAL A 1 182 ? -17.451 -3.452 16.651 1.00 93.12 182 VAL A CA 1
ATOM 1507 C C . VAL A 1 182 ? -18.075 -4.156 15.440 1.00 93.12 182 VAL A C 1
ATOM 1509 O O . VAL A 1 182 ? -17.473 -5.069 14.888 1.00 93.12 182 VAL A O 1
ATOM 1512 N N . GLU A 1 183 ? -19.210 -3.656 14.944 1.00 93.44 183 GLU A N 1
ATOM 1513 C CA . GLU A 1 183 ? -19.880 -4.177 13.740 1.00 93.44 183 GLU A CA 1
ATOM 1514 C C . GLU A 1 183 ? -19.012 -4.112 12.473 1.00 93.44 183 GLU A C 1
ATOM 1516 O O . GLU A 1 183 ? -19.200 -4.892 11.541 1.00 93.44 183 GLU A O 1
ATOM 1521 N N . PHE A 1 184 ? -18.082 -3.157 12.407 1.00 91.38 184 PHE A N 1
ATOM 1522 C CA . PHE A 1 184 ? -17.173 -3.020 11.271 1.00 91.38 184 PHE A CA 1
ATOM 1523 C C . PHE A 1 184 ? -16.068 -4.075 11.337 1.00 91.38 184 PHE A C 1
ATOM 1525 O O . PHE A 1 184 ? -15.748 -4.688 10.323 1.00 91.38 184 PHE A O 1
ATOM 1532 N N . VAL A 1 185 ? -15.520 -4.310 12.533 1.00 90.25 185 VAL A N 1
ATOM 1533 C CA . VAL A 1 185 ? -14.506 -5.348 12.763 1.00 90.25 185 VAL A CA 1
ATOM 1534 C C . VAL A 1 185 ? -15.083 -6.733 12.482 1.00 90.25 185 VAL A C 1
ATOM 1536 O O . VAL A 1 185 ? -14.433 -7.535 11.818 1.00 90.25 185 VAL A O 1
ATOM 1539 N N . ASP A 1 186 ? -16.316 -6.985 12.925 1.00 90.19 186 ASP A N 1
ATOM 1540 C CA . ASP A 1 186 ? -17.013 -8.256 12.709 1.00 90.19 186 ASP A CA 1
ATOM 1541 C C . ASP A 1 186 ? -17.162 -8.574 11.208 1.00 90.19 186 ASP A C 1
ATOM 1543 O O . ASP A 1 186 ? -16.792 -9.654 10.760 1.00 90.19 186 ASP A O 1
ATOM 1547 N N . LYS A 1 187 ? -17.563 -7.585 10.394 1.00 90.56 187 LYS A N 1
ATOM 1548 C CA . LYS A 1 187 ? -17.685 -7.716 8.926 1.00 90.56 187 LYS A CA 1
ATOM 1549 C C . LYS A 1 187 ? -16.363 -7.873 8.169 1.00 90.56 187 LYS A C 1
ATOM 1551 O O . LYS A 1 187 ? -16.375 -8.289 7.015 1.00 90.56 187 LYS A O 1
ATOM 1556 N N . GLU A 1 188 ? -15.241 -7.430 8.733 1.00 86.69 188 GLU A N 1
ATOM 1557 C CA . GLU A 1 188 ? -13.926 -7.5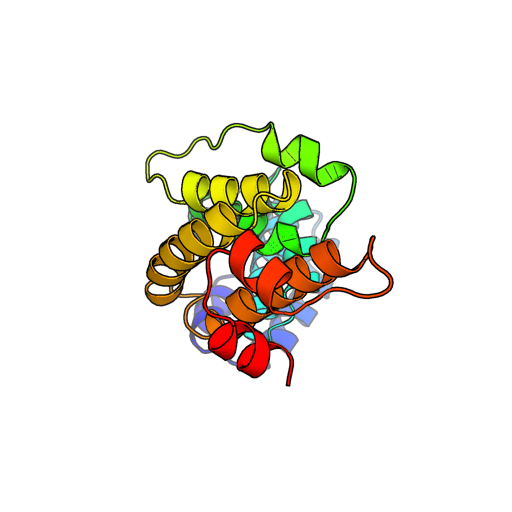64 8.086 1.00 86.69 188 GLU A CA 1
ATOM 1558 C C . GLU A 1 188 ? -13.249 -8.901 8.437 1.00 86.69 188 GLU A C 1
ATOM 1560 O O . GLU A 1 188 ? -12.421 -9.381 7.658 1.00 86.69 188 GLU A O 1
ATOM 1565 N N . LEU A 1 189 ? -13.586 -9.498 9.588 1.00 81.75 189 LEU A N 1
ATOM 1566 C CA . LEU A 1 189 ? -13.024 -10.770 10.056 1.00 81.75 189 LEU A CA 1
ATOM 1567 C C . LEU A 1 189 ? -13.810 -12.004 9.585 1.00 81.75 189 LEU A C 1
ATOM 1569 O O . LEU A 1 189 ? -13.192 -13.061 9.424 1.00 81.75 189 LEU A O 1
ATOM 1573 N N . PHE A 1 190 ? -15.123 -11.875 9.366 1.00 71.19 190 PHE A N 1
ATOM 1574 C CA . PHE A 1 190 ? -16.030 -12.950 8.941 1.00 71.19 190 PHE A CA 1
ATOM 1575 C C . PHE A 1 190 ? -16.633 -12.678 7.559 1.00 71.19 190 PHE A C 1
ATOM 1577 O O . PHE A 1 190 ? -16.727 -13.649 6.771 1.00 71.19 190 PHE A O 1
#

Organism: Globodera pallida (NCBI:txid36090)

InterPro domains:
  IPR000717 Proteasome component (PCI) domain [PF01399] (131-189)
  IPR000717 Proteasome component (PCI) domain [PS50250] (36-190)
  IPR019585 26S proteasome regulatory subunit Rpn7/COP9 signalosome complex subunit 1 [PTHR14145] (1-189)
  IPR036390 Winged helix DNA-binding domain superfamily [SSF46785] (140-189)
  IPR045135 26S proteasome regulatory subunit Rpn7, N-terminal [PF10602] (25-77)

Solvent-accessible surface area (backbone atoms only — not comparable to full-atom values): 10901 Å² total; per-residue (Å²): 112,71,67,59,64,65,38,62,83,65,72,45,76,65,49,59,59,53,50,56,51,46,67,67,49,46,74,76,67,71,49,62,64,63,48,33,49,49,30,47,52,51,18,54,50,25,46,75,74,66,37,48,66,64,15,35,55,29,31,65,72,19,64,89,64,68,85,45,73,88,80,51,55,68,71,58,52,52,39,54,37,57,62,38,44,77,75,57,84,53,82,67,48,60,59,62,67,69,49,76,70,92,56,91,82,56,61,46,54,43,48,48,48,29,52,49,23,57,72,72,65,38,43,35,60,22,52,54,36,45,57,57,43,48,62,50,30,64,72,34,84,81,40,39,91,43,39,69,61,52,55,50,54,51,50,53,46,53,51,49,64,65,44,68,87,49,94,76,82,58,59,64,60,52,15,63,53,41,67,46,55,50,73,56,52,52,66,74,77,105

Mean predicted aligned error: 7.23 Å

Secondary structure (DSSP, 8-state):
-HHHHHHTTTT-THHHHHHHHHHHHHHHH--HHHHHHHHHHHHHHHHHTT-HHHHHHHHHHHGGG---TTT--HHHHHHHHHHHGGGG-STHHHHHHHSPP--SSSHHHHHHHHHHHHHHT-HHHHHHHHHHHHHHHTT-TTTGGGHHHHHHHHHHHHHHHHHTT-S---HHHHHHHHTS-HHHHHHHH-

Foldseek 3Di:
DVVLLVCLLVLDPCSVVVLVVCVVPVVVVVDPQSVLVSLQSVLSNCLSVVVLVSNLVSLVVNLVPPDCVVRDDSLVSLLSNLLSCVVPPDPCLVVNLPDDRPDPPCSVVLSSQLSVCLVVLQQQSNVVSLVVNLVVLCVDSSSVVPSVVSSLVSVVVSVCVVCVVDPDDDLVVVCVSNVHDSVVVVVSVD